Protein AF-A0A9R1QBM1-F1 (afdb_monomer_lite)

Organism: Triticum turgidum subsp. durum (NCBI:txid4567)

Structure (mmCIF, N/CA/C/O backbone):
data_AF-A0A9R1QBM1-F1
#
_entry.id   AF-A0A9R1QBM1-F1
#
loop_
_atom_site.group_PDB
_atom_site.id
_atom_site.type_symbol
_atom_site.label_atom_id
_atom_site.label_alt_id
_atom_site.label_comp_id
_atom_site.label_asym_id
_atom_site.label_entity_id
_atom_site.label_seq_id
_atom_site.pdbx_PDB_ins_code
_atom_site.Cartn_x
_atom_site.Cartn_y
_atom_site.Cartn_z
_atom_site.occupancy
_atom_site.B_iso_or_equiv
_atom_site.auth_seq_id
_atom_site.auth_comp_id
_atom_site.auth_asym_id
_atom_site.auth_atom_id
_atom_site.pdbx_PDB_model_num
ATOM 1 N N . MET A 1 1 ? 32.484 -53.467 -13.480 1.00 30.83 1 MET A N 1
ATOM 2 C CA . MET A 1 1 ? 31.302 -53.147 -12.655 1.00 30.83 1 MET A CA 1
ATOM 3 C C . MET A 1 1 ? 31.208 -51.636 -12.546 1.00 30.83 1 MET A C 1
ATOM 5 O O . MET A 1 1 ? 31.828 -51.039 -11.679 1.00 30.83 1 MET A O 1
ATOM 9 N N . SER A 1 2 ? 30.523 -51.030 -13.514 1.00 20.58 2 SER A N 1
ATOM 10 C CA . SER A 1 2 ? 30.188 -49.605 -13.524 1.00 20.58 2 SER A CA 1
ATOM 11 C C . SER A 1 2 ? 28.868 -49.407 -12.797 1.00 20.58 2 SER A C 1
ATOM 13 O O . SER A 1 2 ? 27.920 -50.136 -13.074 1.00 20.58 2 SER A O 1
ATOM 15 N N . CYS A 1 3 ? 28.789 -48.400 -11.933 1.00 22.61 3 CYS A N 1
ATOM 16 C CA . CYS A 1 3 ? 27.515 -47.846 -11.493 1.00 22.61 3 CYS A CA 1
ATOM 17 C C . CYS A 1 3 ? 27.586 -46.322 -11.591 1.00 22.61 3 CYS A C 1
ATOM 19 O O . CYS A 1 3 ? 28.220 -45.637 -10.792 1.00 22.61 3 CYS A O 1
ATOM 21 N N . THR A 1 4 ? 26.954 -45.825 -12.643 1.00 24.47 4 THR A N 1
ATOM 22 C CA . THR A 1 4 ? 26.627 -44.435 -12.940 1.00 24.47 4 THR A CA 1
ATOM 23 C C . THR A 1 4 ? 25.432 -44.021 -12.074 1.00 24.47 4 THR A C 1
ATOM 25 O O . THR A 1 4 ? 24.411 -44.702 -12.100 1.00 24.47 4 THR A O 1
ATOM 28 N N . TYR A 1 5 ? 25.488 -42.888 -11.364 1.00 25.09 5 TYR A N 1
ATOM 29 C CA . TYR A 1 5 ? 24.269 -42.232 -10.871 1.00 25.09 5 TYR A CA 1
ATOM 30 C C . TYR A 1 5 ? 24.347 -40.716 -11.061 1.00 25.09 5 TYR A C 1
ATOM 32 O O . TYR A 1 5 ? 24.979 -39.977 -10.310 1.00 25.09 5 TYR A O 1
ATOM 40 N N . SER A 1 6 ? 23.682 -40.280 -12.128 1.00 24.81 6 SER A N 1
ATOM 41 C CA . SER A 1 6 ? 23.359 -38.898 -12.457 1.00 24.81 6 SER A CA 1
ATOM 42 C C . SER A 1 6 ? 22.351 -38.343 -11.442 1.00 24.81 6 SER A C 1
ATOM 44 O O . SER A 1 6 ? 21.251 -38.873 -11.306 1.00 24.81 6 SER A O 1
ATOM 46 N N . ARG A 1 7 ? 22.696 -37.250 -10.752 1.00 26.62 7 ARG A N 1
ATOM 47 C CA . ARG A 1 7 ? 21.730 -36.381 -10.061 1.00 26.62 7 ARG A CA 1
ATOM 48 C C . ARG A 1 7 ? 21.712 -35.021 -10.752 1.00 26.62 7 ARG A C 1
ATOM 50 O O . ARG A 1 7 ? 22.511 -34.147 -10.437 1.00 26.62 7 ARG A O 1
ATOM 57 N N . ARG A 1 8 ? 20.769 -34.817 -11.677 1.00 25.70 8 ARG A N 1
ATOM 58 C CA . ARG A 1 8 ? 20.295 -33.469 -12.027 1.00 25.70 8 ARG A CA 1
ATOM 59 C C . ARG A 1 8 ? 19.260 -33.052 -10.987 1.00 25.70 8 ARG A C 1
ATOM 61 O O . ARG A 1 8 ? 18.088 -33.394 -11.106 1.00 25.70 8 ARG A O 1
ATOM 68 N N . CYS A 1 9 ? 19.691 -32.305 -9.975 1.00 23.55 9 CYS A N 1
ATOM 69 C CA . CYS A 1 9 ? 18.777 -31.529 -9.145 1.00 23.55 9 CYS A CA 1
ATOM 70 C C . CYS A 1 9 ? 18.285 -30.327 -9.961 1.00 23.55 9 CYS A C 1
ATOM 72 O O . CYS A 1 9 ? 19.053 -29.431 -10.306 1.00 23.55 9 CYS A O 1
ATOM 74 N N . ARG A 1 10 ? 16.994 -30.331 -10.295 1.00 23.27 10 ARG A N 1
ATOM 75 C CA . ARG A 1 10 ? 16.267 -29.189 -10.847 1.00 23.27 10 ARG A CA 1
ATOM 76 C C . ARG A 1 10 ? 16.023 -28.211 -9.689 1.00 23.27 10 ARG A C 1
ATOM 78 O O . ARG A 1 10 ? 15.218 -28.500 -8.812 1.00 23.27 10 ARG A O 1
ATOM 85 N N . ALA A 1 11 ? 16.742 -27.092 -9.656 1.00 23.69 11 ALA A N 1
ATOM 86 C CA . ALA A 1 11 ? 16.509 -26.029 -8.682 1.00 23.69 11 ALA A CA 1
ATOM 87 C C . ALA A 1 11 ? 15.286 -25.203 -9.112 1.00 23.69 11 ALA A C 1
ATOM 89 O O . ALA A 1 11 ? 15.389 -24.271 -9.903 1.00 23.69 11 ALA A O 1
ATOM 90 N N . THR A 1 12 ? 14.106 -25.567 -8.618 1.00 23.30 12 THR A N 1
ATOM 91 C CA . THR A 1 12 ? 12.958 -24.659 -8.545 1.00 23.30 12 THR A CA 1
ATOM 92 C C . THR A 1 12 ? 13.189 -23.708 -7.376 1.00 23.30 12 THR A C 1
ATOM 94 O O . THR A 1 12 ? 13.095 -24.115 -6.221 1.00 23.30 12 THR A O 1
ATOM 97 N N . SER A 1 13 ? 13.522 -22.449 -7.662 1.00 25.16 13 SER A N 1
ATOM 98 C CA . SER A 1 13 ? 13.584 -21.387 -6.659 1.00 25.16 13 SER A CA 1
ATOM 99 C C . SER A 1 13 ? 12.162 -21.004 -6.243 1.00 25.16 13 SER A C 1
ATOM 101 O O . SER A 1 13 ? 11.536 -20.127 -6.835 1.00 25.16 13 SER A O 1
ATOM 103 N N . THR A 1 14 ? 11.624 -21.693 -5.244 1.00 24.64 14 THR A N 1
ATOM 104 C CA . THR A 1 14 ? 10.456 -21.227 -4.498 1.00 24.64 14 THR A CA 1
ATOM 105 C C . THR A 1 14 ? 10.867 -20.007 -3.681 1.00 24.64 14 THR A C 1
ATOM 107 O O . THR A 1 14 ? 11.728 -20.109 -2.809 1.00 24.64 14 THR A O 1
ATOM 110 N N . SER A 1 15 ? 10.263 -18.855 -3.976 1.00 26.06 15 SER A N 1
ATOM 111 C CA . SER A 1 15 ? 10.322 -17.653 -3.145 1.00 26.06 15 SER A CA 1
ATOM 112 C C . SER A 1 15 ? 9.863 -18.008 -1.731 1.00 26.06 15 SER A C 1
ATOM 114 O O . SER A 1 15 ? 8.692 -18.324 -1.510 1.00 26.06 15 SER A O 1
ATOM 116 N N . SER A 1 16 ? 10.797 -18.007 -0.786 1.00 26.98 16 SER A N 1
ATOM 117 C CA . SER A 1 16 ? 10.532 -18.248 0.625 1.00 26.98 16 SER A CA 1
ATOM 118 C C . SER A 1 16 ? 9.687 -17.104 1.180 1.00 26.98 16 SER A C 1
ATOM 120 O O . SER A 1 16 ? 10.201 -16.031 1.489 1.00 26.98 16 SER A O 1
ATOM 122 N N . SER A 1 17 ? 8.383 -17.337 1.308 1.00 31.05 17 SER A N 1
ATOM 123 C CA . SER A 1 17 ? 7.542 -16.582 2.228 1.00 31.05 17 SER A CA 1
ATOM 124 C C . SER A 1 17 ? 8.068 -16.821 3.640 1.00 31.05 17 SER A C 1
ATOM 126 O O . SER A 1 17 ? 8.063 -17.961 4.112 1.00 31.05 17 SER A O 1
ATOM 128 N N . THR A 1 18 ? 8.543 -15.768 4.296 1.00 28.33 18 THR A N 1
ATOM 129 C CA . THR A 1 18 ? 8.914 -15.793 5.711 1.00 28.33 18 THR A CA 1
ATOM 130 C C . THR A 1 18 ? 7.735 -16.346 6.523 1.00 28.33 18 THR A C 1
ATOM 132 O O . THR A 1 18 ? 6.629 -15.813 6.405 1.00 28.33 18 THR A O 1
ATOM 135 N N . PRO A 1 19 ? 7.911 -17.417 7.316 1.00 24.73 19 PRO A N 1
ATOM 136 C CA . PRO A 1 19 ? 6.848 -17.910 8.177 1.00 24.73 19 PRO A CA 1
ATOM 137 C C . PRO A 1 19 ? 6.576 -16.881 9.279 1.00 24.73 19 PRO A C 1
ATOM 139 O O . PRO A 1 19 ? 7.504 -16.337 9.878 1.00 24.73 19 PRO A O 1
ATOM 142 N N . ALA A 1 20 ? 5.293 -16.609 9.522 1.00 36.00 20 ALA A N 1
ATOM 143 C CA . ALA A 1 20 ? 4.814 -15.714 10.565 1.00 36.00 20 ALA A CA 1
ATOM 144 C C . ALA A 1 20 ? 5.312 -16.177 11.946 1.00 36.00 20 ALA A C 1
ATOM 146 O O . ALA A 1 20 ? 4.774 -17.105 12.549 1.00 36.00 20 ALA A O 1
ATOM 147 N N . ALA A 1 21 ? 6.361 -15.529 12.448 1.00 24.64 21 ALA A N 1
ATOM 148 C CA . ALA A 1 21 ? 6.846 -15.713 13.805 1.00 24.64 21 ALA A CA 1
ATOM 149 C C . ALA A 1 21 ? 6.013 -14.839 14.765 1.00 24.64 21 ALA A C 1
ATOM 151 O O . ALA A 1 21 ? 6.058 -13.614 14.700 1.00 24.64 21 ALA A O 1
ATOM 152 N N . SER A 1 22 ? 5.232 -15.502 15.625 1.00 30.75 22 SER A N 1
ATOM 153 C CA . SER A 1 22 ? 4.639 -14.995 16.879 1.00 30.75 22 SER A CA 1
ATOM 154 C C . SER A 1 22 ? 3.920 -13.631 16.841 1.00 30.75 22 SER A C 1
ATOM 156 O O . SER A 1 22 ? 4.308 -12.684 17.526 1.00 30.75 22 SER A O 1
ATOM 158 N N . ALA A 1 23 ? 2.778 -13.567 16.147 1.00 38.22 23 ALA A N 1
ATOM 159 C CA . ALA A 1 23 ? 1.898 -12.389 16.129 1.00 38.22 23 ALA A CA 1
ATOM 160 C C . ALA A 1 23 ? 1.507 -11.875 17.539 1.00 38.22 23 ALA A C 1
ATOM 162 O O . ALA A 1 23 ? 1.488 -10.675 17.768 1.00 38.22 23 ALA A O 1
ATOM 163 N N . GLY A 1 24 ? 1.314 -12.752 18.534 1.00 34.94 24 GLY A N 1
ATOM 164 C CA . GLY A 1 24 ? 0.813 -12.332 19.855 1.00 34.94 24 GLY A CA 1
ATOM 165 C C . GLY A 1 24 ? 1.777 -11.513 20.734 1.00 34.94 24 GLY A C 1
ATOM 166 O O . GLY A 1 24 ? 1.323 -10.742 21.575 1.00 34.94 24 GLY A O 1
ATOM 167 N N . ARG A 1 25 ? 3.106 -11.645 20.575 1.00 27.56 25 ARG A N 1
ATOM 168 C CA . ARG A 1 25 ? 4.088 -10.902 21.404 1.00 27.56 25 ARG A CA 1
ATOM 169 C C . ARG A 1 25 ? 4.501 -9.572 20.759 1.00 27.56 25 ARG A C 1
ATOM 171 O O . ARG A 1 25 ? 4.766 -8.606 21.472 1.00 27.56 25 ARG A O 1
ATOM 178 N N . SER A 1 26 ? 4.533 -9.523 19.427 1.00 52.84 26 SER A N 1
ATOM 179 C CA . SER A 1 26 ? 4.866 -8.331 18.638 1.00 52.84 26 SER A CA 1
ATOM 180 C C . SER A 1 26 ? 3.694 -7.344 18.538 1.00 52.84 26 SER A C 1
ATOM 182 O O . SER A 1 26 ? 3.914 -6.133 18.574 1.00 52.84 26 SER A O 1
ATOM 184 N N . GLU A 1 27 ? 2.455 -7.844 18.503 1.00 61.16 27 GLU A N 1
ATOM 185 C CA . GLU A 1 27 ? 1.233 -7.032 18.457 1.00 61.16 27 GLU A CA 1
ATOM 186 C C . GLU A 1 27 ? 1.054 -6.214 19.744 1.00 61.16 27 GLU A C 1
ATOM 188 O O . GLU A 1 27 ? 0.922 -4.994 19.679 1.00 61.16 27 GLU A O 1
ATOM 193 N N . GLY A 1 28 ? 1.198 -6.832 20.924 1.00 63.59 28 GLY A N 1
ATOM 194 C CA . GLY A 1 28 ? 1.148 -6.121 22.210 1.00 63.59 28 GLY A CA 1
ATOM 195 C C . GLY A 1 28 ? 2.247 -5.062 22.378 1.00 63.59 28 GLY A C 1
ATOM 196 O O . GLY A 1 28 ? 1.992 -3.972 22.890 1.00 63.59 28 GLY A O 1
ATOM 197 N N . GLN A 1 29 ? 3.464 -5.333 21.894 1.00 69.56 29 GLN A N 1
ATOM 198 C CA . GLN A 1 29 ? 4.577 -4.379 21.981 1.00 69.56 29 GLN A CA 1
ATOM 199 C C . GLN A 1 29 ? 4.354 -3.110 21.156 1.00 69.56 29 GLN A C 1
ATOM 201 O O . GLN A 1 29 ? 4.774 -2.046 21.600 1.00 69.56 29 GLN A O 1
ATOM 206 N N . ARG A 1 30 ? 3.696 -3.202 19.993 1.00 76.19 30 ARG A N 1
ATOM 207 C CA . ARG A 1 30 ? 3.398 -2.034 19.146 1.00 76.19 30 ARG A CA 1
ATOM 208 C C . ARG A 1 30 ? 2.064 -1.368 19.481 1.00 76.19 30 ARG A C 1
ATOM 210 O O . ARG A 1 30 ? 1.961 -0.152 19.379 1.00 76.19 30 ARG A O 1
ATOM 217 N N . ALA A 1 31 ? 1.060 -2.144 19.883 1.00 84.94 31 ALA A N 1
ATOM 218 C CA . ALA A 1 31 ? -0.308 -1.656 20.024 1.00 84.94 31 ALA A CA 1
ATOM 219 C C . ALA A 1 31 ? -0.642 -1.069 21.398 1.00 84.94 31 ALA A C 1
ATOM 221 O O . ALA A 1 31 ? -1.496 -0.186 21.481 1.00 84.94 31 ALA A O 1
ATOM 222 N N . GLN A 1 32 ? 0.001 -1.545 22.468 1.00 89.38 32 GLN A N 1
ATOM 223 C CA . GLN A 1 32 ? -0.267 -1.071 23.831 1.00 89.38 32 GLN A CA 1
ATOM 224 C C . GLN A 1 32 ? 0.361 0.293 24.161 1.00 89.38 32 GLN A C 1
ATOM 226 O O . GLN A 1 32 ? -0.273 1.057 24.890 1.00 89.38 32 GLN A O 1
ATOM 231 N N . PRO A 1 33 ? 1.587 0.628 23.705 1.00 91.12 33 PRO A N 1
ATOM 232 C CA . PRO A 1 33 ? 2.129 1.968 23.905 1.00 91.12 33 PRO A CA 1
ATOM 233 C C . PRO A 1 33 ? 1.289 3.022 23.183 1.00 91.12 33 PRO A C 1
ATOM 235 O O . PRO A 1 33 ? 0.765 2.775 22.098 1.00 91.12 33 PRO A O 1
ATOM 238 N N . LEU A 1 34 ? 1.202 4.205 23.784 1.00 91.81 34 LEU A N 1
ATOM 239 C CA . LEU A 1 34 ? 0.574 5.374 23.184 1.00 91.81 34 LEU A CA 1
ATOM 240 C C . LEU A 1 34 ? 1.657 6.386 22.832 1.00 91.81 34 LEU A C 1
ATOM 242 O O . LEU A 1 34 ? 2.514 6.695 23.665 1.00 91.81 34 LEU A O 1
ATOM 246 N N . ILE A 1 35 ? 1.605 6.902 21.608 1.00 91.75 35 ILE A N 1
ATOM 247 C CA . ILE A 1 35 ? 2.518 7.949 21.152 1.00 91.75 35 ILE A CA 1
ATOM 248 C C . ILE A 1 35 ? 1.781 9.229 20.781 1.00 91.75 35 ILE A C 1
ATOM 250 O O . ILE A 1 35 ? 0.627 9.199 20.359 1.00 91.75 35 ILE A O 1
ATOM 254 N N . VAL A 1 36 ? 2.476 10.351 20.894 1.00 90.12 36 VAL A N 1
ATOM 255 C CA . VAL A 1 36 ? 2.112 11.609 20.246 1.00 90.12 36 VAL A CA 1
ATOM 256 C C . VAL A 1 36 ? 3.175 11.875 19.193 1.00 90.12 36 VAL A C 1
ATOM 258 O O . VAL A 1 36 ? 4.354 11.982 19.526 1.00 90.12 36 VAL A O 1
ATOM 261 N N . ASP A 1 37 ? 2.760 11.938 17.931 1.00 88.94 37 ASP A N 1
ATOM 262 C CA . ASP A 1 37 ? 3.644 12.229 16.804 1.00 88.94 37 ASP A CA 1
ATOM 263 C C . ASP A 1 37 ? 3.445 13.684 16.348 1.00 88.94 37 ASP A C 1
ATOM 265 O O . ASP A 1 37 ? 2.429 13.993 15.714 1.00 88.94 37 ASP A O 1
ATOM 269 N N . PRO A 1 38 ? 4.395 14.593 16.643 1.00 88.50 38 PRO A N 1
ATOM 270 C CA . PRO A 1 38 ? 4.343 15.966 16.155 1.00 88.50 38 PRO A CA 1
ATOM 271 C C . PRO A 1 38 ? 4.313 16.062 14.633 1.00 88.50 38 PRO A C 1
ATOM 273 O O . PRO A 1 38 ? 3.782 17.032 14.104 1.00 88.50 38 PRO A O 1
ATOM 276 N N . GLY A 1 39 ? 4.830 15.063 13.913 1.00 84.62 39 GLY A N 1
ATOM 277 C CA . GLY A 1 39 ? 4.797 15.009 12.454 1.00 84.62 39 GLY A CA 1
ATOM 278 C C . GLY A 1 39 ? 3.386 14.968 11.861 1.00 84.62 39 GLY A C 1
ATOM 279 O O . GLY A 1 39 ? 3.235 15.237 10.672 1.00 84.62 39 GLY A O 1
ATOM 280 N N . LEU A 1 40 ? 2.355 14.683 12.666 1.00 82.00 40 LEU A N 1
ATOM 281 C CA . LEU A 1 40 ? 0.957 14.715 12.228 1.00 82.00 40 LEU A CA 1
ATOM 282 C C . LEU A 1 40 ? 0.338 16.121 12.228 1.00 82.00 40 LEU A C 1
ATOM 284 O O . LEU A 1 40 ? -0.653 16.335 11.536 1.00 82.00 40 LEU A O 1
ATOM 288 N N . TYR A 1 41 ? 0.877 17.073 12.999 1.00 84.50 41 TYR A N 1
ATOM 289 C CA . TYR A 1 41 ? 0.260 18.399 13.178 1.00 84.50 41 TYR A CA 1
ATOM 290 C C . TYR A 1 41 ? 1.240 19.581 13.137 1.00 84.50 41 TYR A C 1
ATOM 292 O O . TYR A 1 41 ? 0.808 20.730 13.046 1.00 84.50 41 TYR A O 1
ATOM 300 N N . ALA A 1 42 ? 2.548 19.340 13.199 1.00 85.88 42 ALA A N 1
ATOM 301 C CA . ALA A 1 42 ? 3.583 20.361 13.129 1.00 85.88 42 ALA A CA 1
ATOM 302 C C . ALA A 1 42 ? 4.292 20.336 11.769 1.00 85.88 42 ALA A C 1
ATOM 304 O O . ALA A 1 42 ? 4.540 19.287 11.183 1.00 85.88 42 ALA A O 1
ATOM 305 N N . SER A 1 43 ? 4.691 21.511 11.282 1.00 85.75 43 SER A N 1
ATOM 306 C CA . SER A 1 43 ? 5.411 21.655 10.008 1.00 85.75 43 SER A CA 1
ATOM 307 C C . SER A 1 43 ? 6.875 21.204 10.068 1.00 85.75 43 SER A C 1
ATOM 309 O O . SER A 1 43 ? 7.495 20.970 9.031 1.00 85.75 43 SER A O 1
ATOM 311 N N . LYS A 1 44 ? 7.449 21.091 11.271 1.00 87.12 44 LYS A N 1
ATOM 312 C CA . LYS A 1 44 ? 8.825 20.633 11.492 1.00 87.12 44 LYS A CA 1
ATOM 313 C C . LYS A 1 44 ? 8.809 19.224 12.061 1.00 87.12 44 LYS A C 1
ATOM 315 O O . LYS A 1 44 ? 8.160 18.973 13.072 1.00 87.12 44 LYS A O 1
ATOM 320 N N . LYS A 1 45 ? 9.585 18.334 11.444 1.00 82.19 45 LYS A N 1
ATOM 321 C CA . LYS A 1 45 ? 9.781 16.971 11.938 1.00 82.19 45 LYS A CA 1
ATOM 322 C C . LYS A 1 45 ? 10.467 17.001 13.307 1.00 82.19 45 LYS A C 1
ATOM 324 O O . LYS A 1 45 ? 11.505 17.644 13.459 1.00 82.19 45 LYS A O 1
ATOM 329 N N . GLN A 1 46 ? 9.890 16.295 14.270 1.00 86.25 46 GLN A N 1
ATOM 330 C CA . GLN A 1 46 ? 10.424 16.096 15.617 1.00 86.25 46 GLN A CA 1
ATOM 331 C C . GLN A 1 46 ? 10.283 14.623 16.007 1.00 86.25 46 GLN A C 1
ATOM 333 O O . GLN A 1 46 ? 9.596 13.864 15.320 1.00 86.25 46 GLN A O 1
ATOM 338 N N . ASP A 1 47 ? 10.954 14.226 17.085 1.00 86.81 47 ASP A N 1
ATOM 339 C CA . ASP A 1 47 ? 10.834 12.876 17.622 1.00 86.81 47 ASP A CA 1
ATOM 340 C C . ASP A 1 47 ? 9.445 12.638 18.222 1.00 86.81 47 ASP A C 1
ATOM 342 O O . ASP A 1 47 ? 8.777 13.555 18.705 1.00 86.81 47 ASP A O 1
ATOM 346 N N . ILE A 1 48 ? 9.016 11.378 18.188 1.00 90.44 48 ILE A N 1
ATOM 347 C CA . ILE A 1 48 ? 7.754 10.955 18.790 1.00 90.44 48 ILE A CA 1
ATOM 348 C C . ILE A 1 48 ? 7.867 10.935 20.314 1.00 90.44 48 ILE A C 1
ATOM 350 O O . ILE A 1 48 ? 8.872 10.502 20.883 1.00 90.44 48 ILE A O 1
ATOM 354 N N . PHE A 1 49 ? 6.797 11.348 20.983 1.00 91.00 49 PHE A N 1
ATOM 355 C CA . PHE A 1 49 ? 6.698 11.313 22.435 1.00 91.00 49 PHE A CA 1
ATOM 356 C C . PHE A 1 49 ? 5.929 10.073 22.871 1.00 91.00 49 PHE A C 1
ATOM 358 O O . PHE A 1 49 ? 4.821 9.830 22.398 1.00 91.00 49 PHE A O 1
ATOM 365 N N . TYR A 1 50 ? 6.491 9.304 23.799 1.00 90.88 50 TYR A N 1
ATOM 366 C CA . TYR A 1 50 ? 5.805 8.164 24.401 1.00 90.88 50 TYR A CA 1
ATOM 367 C C . TYR A 1 50 ? 5.052 8.617 25.648 1.00 90.88 50 TYR A C 1
ATOM 369 O O . TYR A 1 50 ? 5.645 9.181 26.569 1.00 90.88 50 TYR A O 1
ATOM 377 N N . ALA A 1 51 ? 3.748 8.356 25.691 1.00 89.25 51 ALA A N 1
ATOM 378 C CA . ALA A 1 51 ? 2.970 8.561 26.902 1.00 89.25 51 ALA A CA 1
ATOM 379 C C . ALA A 1 51 ? 3.335 7.498 27.952 1.00 89.25 51 ALA A C 1
ATOM 381 O O . ALA A 1 51 ? 3.674 6.361 27.623 1.00 89.25 51 ALA A O 1
ATOM 382 N N . SER A 1 52 ? 3.241 7.861 29.232 1.00 86.06 52 SER A N 1
ATOM 383 C CA . SER A 1 52 ? 3.513 6.945 30.348 1.00 86.06 52 SER A CA 1
ATOM 384 C C . SER A 1 52 ? 2.458 5.838 30.481 1.00 86.06 52 SER A C 1
ATOM 386 O O . SER A 1 52 ? 2.769 4.738 30.936 1.00 86.06 52 SER A O 1
ATOM 388 N N . GLY A 1 53 ? 1.215 6.116 30.077 1.00 84.44 53 GLY A N 1
ATOM 389 C CA . GLY A 1 53 ? 0.113 5.156 30.082 1.00 84.44 53 GLY A CA 1
ATOM 390 C C . GLY A 1 53 ? 0.162 4.185 28.899 1.00 84.44 53 GLY A C 1
ATOM 391 O O . GLY A 1 53 ? 0.531 4.552 27.784 1.00 84.44 53 GLY A O 1
ATOM 392 N N . ARG A 1 54 ? -0.265 2.941 29.135 1.00 89.12 54 ARG A N 1
ATOM 393 C CA . ARG A 1 54 ? -0.469 1.922 28.093 1.00 89.12 54 ARG A CA 1
ATOM 394 C C . ARG A 1 54 ? -1.959 1.616 27.980 1.00 89.12 54 ARG A C 1
ATOM 396 O O . ARG A 1 54 ? -2.656 1.619 28.992 1.00 89.12 54 ARG A O 1
ATOM 403 N N . ARG A 1 55 ? -2.437 1.340 26.768 1.00 89.75 55 ARG A N 1
ATOM 404 C CA . ARG A 1 55 ? -3.807 0.865 26.527 1.00 89.75 55 ARG A CA 1
ATOM 405 C C . ARG A 1 55 ? -3.862 -0.655 26.442 1.00 89.75 55 ARG A C 1
ATOM 407 O O . ARG A 1 55 ? -2.868 -1.310 26.123 1.00 89.75 55 ARG A O 1
ATOM 414 N N . GLU A 1 56 ? -5.046 -1.202 26.674 1.00 91.12 56 GLU A N 1
ATOM 415 C CA . GLU A 1 56 ? -5.339 -2.598 26.366 1.00 91.12 56 GLU A CA 1
ATOM 416 C C . GLU A 1 56 ? -5.500 -2.810 24.855 1.00 91.12 56 GLU A C 1
ATOM 418 O O . GLU A 1 56 ? -5.684 -1.864 24.078 1.00 91.12 56 GLU A O 1
ATOM 423 N N . LEU A 1 57 ? -5.393 -4.069 24.429 1.00 90.12 57 LEU A N 1
ATOM 424 C CA . LEU A 1 57 ? -5.673 -4.432 23.046 1.00 90.12 57 LEU A CA 1
ATOM 425 C C . LEU A 1 57 ? -7.179 -4.308 22.772 1.00 90.12 57 LEU A C 1
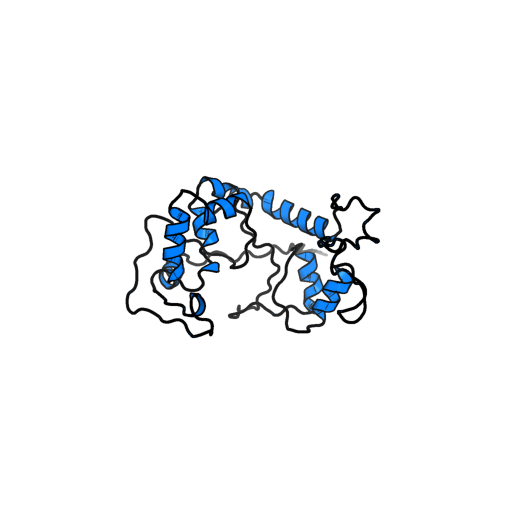ATOM 427 O O . LEU A 1 57 ? -7.986 -4.634 23.645 1.00 90.12 57 LEU A O 1
ATOM 431 N N . PRO A 1 58 ? -7.573 -3.842 21.576 1.00 90.50 58 PRO A N 1
ATOM 432 C CA . PRO A 1 58 ? -8.978 -3.720 21.224 1.00 90.50 58 PRO A CA 1
ATOM 433 C C . PRO A 1 58 ? -9.640 -5.101 21.186 1.00 90.50 58 PRO A C 1
ATOM 435 O O . PRO A 1 58 ? -9.081 -6.057 20.656 1.00 90.50 58 PRO A O 1
ATOM 438 N N . THR A 1 59 ? -10.852 -5.194 21.728 1.00 92.38 59 THR A N 1
ATOM 439 C CA . THR A 1 59 ? -11.684 -6.409 21.672 1.00 92.38 59 THR A CA 1
ATOM 440 C C . THR A 1 59 ? -12.730 -6.351 20.560 1.00 92.38 59 THR A C 1
ATOM 442 O O . THR A 1 59 ? -13.231 -7.384 20.129 1.00 92.38 59 THR A O 1
ATOM 445 N N . ALA A 1 60 ? -13.051 -5.146 20.078 1.00 92.12 60 ALA A N 1
ATOM 446 C CA . ALA A 1 60 ? -14.072 -4.913 19.059 1.00 92.12 60 ALA A CA 1
ATOM 447 C C . ALA A 1 60 ? -13.596 -5.195 17.621 1.00 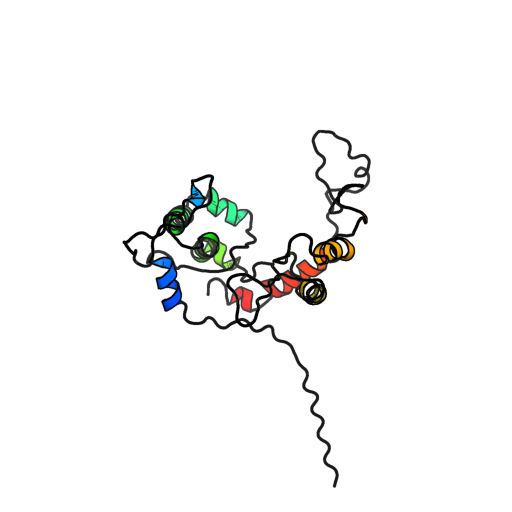92.12 60 ALA A C 1
ATOM 449 O O . ALA A 1 60 ? -14.419 -5.349 16.725 1.00 92.12 60 ALA A O 1
ATOM 450 N N . PHE A 1 61 ? -12.284 -5.234 17.389 1.00 93.19 61 PHE A N 1
ATOM 451 C CA . PHE A 1 61 ? -11.676 -5.484 16.083 1.00 93.19 61 PHE A CA 1
ATOM 452 C C . PHE A 1 61 ? -10.302 -6.127 16.261 1.00 93.19 61 PHE A C 1
ATOM 454 O O . PHE A 1 61 ? -9.660 -5.969 17.299 1.00 93.19 61 PHE A O 1
ATOM 461 N N . ARG A 1 62 ? -9.833 -6.832 15.231 1.00 93.56 62 ARG A N 1
ATOM 462 C CA . ARG A 1 62 ? -8.506 -7.460 15.207 1.00 93.56 62 ARG A CA 1
ATOM 463 C C . ARG A 1 62 ? -7.504 -6.568 14.487 1.00 93.56 62 ARG A C 1
ATOM 465 O O . ARG A 1 62 ? -7.835 -6.044 13.429 1.00 93.56 62 ARG A O 1
ATOM 472 N N . LEU A 1 63 ? -6.289 -6.418 15.011 1.00 93.38 63 LEU A N 1
ATOM 473 C CA . LEU A 1 63 ? -5.252 -5.642 14.332 1.00 93.38 63 LEU A CA 1
ATOM 474 C C . LEU A 1 63 ? -4.581 -6.475 13.241 1.00 93.38 63 LEU A C 1
ATOM 476 O O . LEU A 1 63 ? -4.368 -7.681 13.373 1.00 93.38 63 LEU A O 1
ATOM 480 N N . TYR A 1 64 ? -4.223 -5.792 12.164 1.00 93.69 64 TYR A N 1
ATOM 481 C CA . TYR A 1 64 ? -3.476 -6.347 11.050 1.00 93.69 64 TYR A CA 1
ATOM 482 C C . TYR A 1 64 ? -2.287 -5.447 10.730 1.00 93.69 64 TYR A C 1
ATOM 484 O O . TYR A 1 64 ? -2.316 -4.238 10.972 1.00 93.69 64 TYR A O 1
ATOM 492 N N . THR A 1 65 ? -1.225 -6.045 10.194 1.00 91.56 65 THR A N 1
ATOM 493 C CA . THR A 1 65 ? -0.012 -5.332 9.785 1.00 91.56 65 THR A CA 1
ATOM 494 C C . THR A 1 65 ? 0.374 -5.728 8.366 1.00 91.56 65 THR A C 1
ATOM 496 O O . THR A 1 65 ? 0.018 -6.805 7.883 1.00 91.56 65 THR A O 1
ATOM 499 N N . GLY A 1 66 ? 1.088 -4.848 7.678 1.00 91.12 66 GLY A N 1
ATOM 500 C CA . GLY A 1 66 ? 1.564 -5.077 6.326 1.00 91.12 66 GLY A CA 1
ATOM 501 C C . GLY A 1 66 ? 2.488 -3.964 5.849 1.00 91.12 66 GLY A C 1
ATOM 502 O O . GLY A 1 66 ? 3.094 -3.239 6.636 1.00 91.12 66 GLY A O 1
ATOM 503 N N . SER A 1 67 ? 2.610 -3.845 4.530 1.00 89.88 67 SER A N 1
ATOM 504 C CA . SER A 1 67 ? 3.378 -2.772 3.899 1.00 89.88 67 SER A CA 1
ATOM 505 C C . SER A 1 67 ? 2.673 -1.426 4.080 1.00 89.88 67 SER A C 1
ATOM 507 O O . SER A 1 67 ? 1.453 -1.340 3.953 1.00 89.88 67 SER A O 1
ATOM 509 N N . ALA A 1 68 ? 3.440 -0.361 4.317 1.00 91.44 68 ALA A N 1
ATOM 510 C CA . ALA A 1 68 ? 2.921 1.009 4.256 1.00 91.44 68 ALA A CA 1
ATOM 511 C C . ALA A 1 68 ? 2.550 1.440 2.822 1.00 91.44 68 ALA A C 1
ATOM 513 O O . ALA A 1 68 ? 1.881 2.453 2.635 1.00 91.44 68 ALA A O 1
ATOM 514 N N . TRP A 1 69 ? 2.997 0.689 1.810 1.00 91.88 69 TRP A N 1
ATOM 515 C CA . TRP A 1 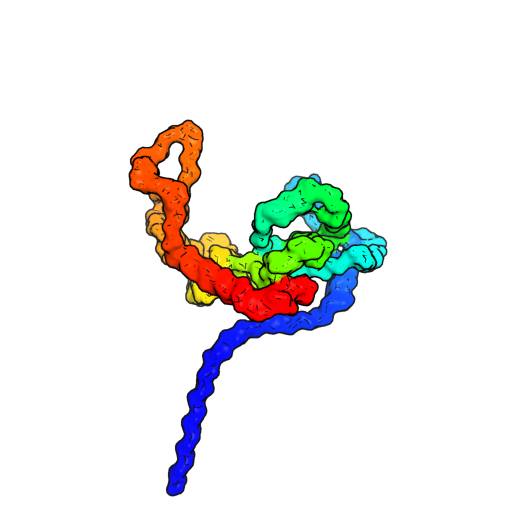69 ? 2.676 0.924 0.407 1.00 91.88 69 TRP A CA 1
ATOM 516 C C . TRP A 1 69 ? 1.514 0.022 0.026 1.00 91.88 69 TRP A C 1
ATOM 518 O O . TRP A 1 69 ? 1.597 -1.196 0.163 1.00 91.88 69 TRP A O 1
ATOM 528 N N . VAL A 1 70 ? 0.414 0.622 -0.414 1.00 93.50 70 VAL A N 1
ATOM 529 C CA . VAL A 1 70 ? -0.826 -0.094 -0.716 1.00 93.50 70 VAL A CA 1
ATOM 530 C C . VAL A 1 70 ? -1.408 0.395 -2.034 1.00 93.50 70 VAL A C 1
ATOM 532 O O . VAL A 1 70 ? -1.273 1.564 -2.389 1.00 93.50 70 VAL A O 1
ATOM 535 N N . ALA A 1 71 ? -2.088 -0.503 -2.739 1.00 94.56 71 ALA A N 1
ATOM 536 C CA . ALA A 1 71 ? -2.980 -0.159 -3.836 1.00 94.56 71 ALA A CA 1
ATOM 537 C C . ALA A 1 71 ? -4.416 -0.367 -3.351 1.00 94.56 71 ALA A C 1
ATOM 539 O O . ALA A 1 71 ? -4.776 -1.468 -2.934 1.00 94.56 71 ALA A O 1
ATOM 540 N N . LEU A 1 72 ? -5.220 0.695 -3.366 1.00 95.50 72 LEU A N 1
ATOM 541 C CA . LEU A 1 72 ? -6.592 0.679 -2.864 1.00 95.50 72 LEU A CA 1
ATOM 542 C C . LEU A 1 72 ? -7.570 0.855 -4.022 1.00 95.50 72 LEU A C 1
ATOM 544 O O . LEU A 1 72 ? -7.350 1.668 -4.919 1.00 95.50 72 LEU A O 1
ATOM 548 N N . THR A 1 73 ? -8.670 0.106 -3.996 1.00 95.69 73 THR A N 1
ATOM 549 C CA . THR A 1 73 ? -9.764 0.326 -4.942 1.00 95.69 73 THR A CA 1
ATOM 550 C C . THR A 1 73 ? -10.512 1.606 -4.583 1.00 95.69 73 THR A C 1
ATOM 552 O O . THR A 1 73 ? -10.548 2.034 -3.424 1.00 95.69 73 THR A O 1
ATOM 555 N N . A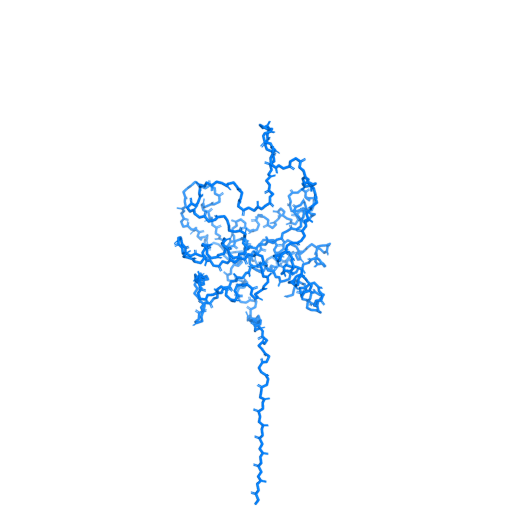RG A 1 74 ? -11.152 2.213 -5.586 1.00 96.56 74 ARG A N 1
ATOM 556 C CA . ARG A 1 74 ? -11.986 3.400 -5.381 1.00 96.56 74 ARG A CA 1
ATOM 557 C C . ARG A 1 74 ? -13.111 3.139 -4.376 1.00 96.56 74 ARG A C 1
ATOM 559 O O . ARG A 1 74 ? -13.260 3.920 -3.449 1.00 96.56 74 ARG A O 1
ATOM 566 N N . ASP A 1 75 ? -13.823 2.020 -4.514 1.00 96.50 75 ASP A N 1
ATOM 567 C CA . ASP A 1 75 ? -14.925 1.627 -3.618 1.00 96.50 75 ASP A CA 1
ATOM 568 C C . ASP A 1 75 ? -14.468 1.519 -2.151 1.00 96.50 75 ASP A C 1
ATOM 570 O O . ASP A 1 75 ? -15.097 2.070 -1.249 1.00 96.50 75 ASP A O 1
ATOM 574 N N . PHE A 1 76 ? -13.311 0.892 -1.896 1.00 97.06 76 PHE A N 1
ATOM 575 C CA . PHE A 1 76 ? -12.760 0.829 -0.541 1.00 97.06 76 PHE A CA 1
ATOM 576 C C . PHE A 1 76 ? -12.325 2.208 -0.023 1.00 97.06 76 PHE A C 1
ATOM 578 O O . PHE A 1 76 ? -12.541 2.535 1.141 1.00 97.06 76 PHE A O 1
ATOM 585 N N . THR A 1 77 ? -11.745 3.041 -0.886 1.00 96.75 77 THR A N 1
ATOM 586 C CA . THR A 1 77 ? -11.320 4.399 -0.515 1.00 96.75 77 THR A CA 1
ATOM 587 C C . THR A 1 77 ? -12.522 5.274 -0.156 1.00 96.75 77 THR A C 1
ATOM 589 O O . THR A 1 77 ? -12.503 5.966 0.859 1.00 96.75 77 THR A O 1
ATOM 592 N N . GLU A 1 78 ? -13.599 5.201 -0.938 1.00 96.31 78 GLU A N 1
ATOM 593 C CA . GLU A 1 78 ? -14.859 5.890 -0.653 1.00 96.31 78 GLU A CA 1
ATOM 594 C C . GLU A 1 78 ? -15.477 5.399 0.660 1.00 96.31 78 GLU A C 1
ATOM 596 O O . GLU A 1 78 ? -15.944 6.216 1.449 1.00 96.31 78 GLU A O 1
ATOM 601 N N . TYR A 1 79 ? -15.400 4.100 0.962 1.00 96.19 79 TYR A N 1
ATOM 602 C CA . TYR A 1 79 ? -15.802 3.574 2.267 1.00 96.19 79 TYR A CA 1
ATOM 603 C C . TYR A 1 79 ? -14.974 4.152 3.426 1.00 96.19 79 TYR A C 1
ATOM 605 O O . TYR A 1 79 ? -15.536 4.518 4.455 1.00 96.19 79 TYR A O 1
ATOM 613 N N . VAL A 1 80 ? -13.654 4.283 3.269 1.00 96.19 80 VAL A N 1
ATOM 614 C CA . VAL A 1 80 ? -12.782 4.850 4.311 1.00 96.19 80 VAL A CA 1
ATOM 615 C C . VAL A 1 80 ? -13.078 6.334 4.563 1.00 96.19 80 VAL A C 1
ATOM 617 O O . VAL A 1 80 ? -13.058 6.767 5.713 1.00 96.19 80 VAL A O 1
ATOM 620 N N . VAL A 1 81 ? -13.340 7.111 3.507 1.00 95.00 81 VAL A N 1
ATOM 621 C CA . VAL A 1 81 ? -13.515 8.574 3.593 1.00 95.00 81 VAL A CA 1
ATOM 622 C C . VAL A 1 81 ? -14.962 8.966 3.910 1.00 95.00 81 VAL A C 1
ATOM 624 O O . VAL A 1 81 ? -15.211 9.769 4.808 1.00 95.00 81 VAL A O 1
ATOM 627 N N . TRP A 1 82 ? -15.918 8.400 3.174 1.00 92.75 82 TRP A N 1
ATOM 628 C CA . TRP A 1 82 ? -17.333 8.790 3.181 1.00 92.75 82 TRP A CA 1
ATOM 629 C C . TRP A 1 82 ? -18.251 7.747 3.813 1.00 92.75 82 TRP A C 1
ATOM 631 O O . TRP A 1 82 ? -19.449 7.995 3.950 1.00 92.75 82 TRP A O 1
ATOM 641 N N . GLY A 1 83 ? -17.722 6.582 4.196 1.00 86.69 83 GLY A N 1
ATOM 642 C CA . GLY A 1 83 ? -18.514 5.500 4.768 1.00 86.69 83 GLY A CA 1
ATOM 643 C C . GLY A 1 83 ? -19.336 5.959 5.969 1.00 86.69 83 GLY A C 1
ATOM 644 O O . GLY A 1 83 ? -18.884 6.737 6.813 1.00 86.69 83 GLY A O 1
ATOM 645 N N . TRP A 1 84 ? -20.570 5.473 6.051 1.00 87.62 84 TRP A N 1
ATOM 646 C CA . TRP A 1 84 ? -21.454 5.724 7.190 1.00 87.62 84 TRP A CA 1
ATOM 647 C C . TRP A 1 84 ? -21.091 4.858 8.408 1.00 87.62 84 TRP A C 1
ATOM 649 O O . TRP A 1 84 ? -21.456 5.204 9.526 1.00 87.62 84 TRP A O 1
ATOM 659 N N . ASP A 1 85 ? -20.351 3.764 8.198 1.00 89.06 85 ASP A N 1
ATOM 660 C CA . ASP A 1 85 ? -19.817 2.916 9.264 1.00 89.06 85 ASP A CA 1
ATOM 661 C C . ASP A 1 85 ? -18.846 3.714 10.154 1.00 89.06 85 ASP A C 1
ATOM 663 O O . ASP A 1 85 ? -18.078 4.564 9.690 1.00 89.06 85 ASP A O 1
ATOM 667 N N . ASN A 1 86 ? -18.871 3.439 11.454 1.00 93.38 86 ASN A N 1
ATOM 668 C CA . ASN A 1 86 ? -17.970 4.051 12.419 1.00 93.38 86 ASN A CA 1
ATOM 669 C C . ASN A 1 86 ? -16.573 3.423 12.396 1.00 93.38 86 ASN A C 1
ATOM 671 O O . ASN A 1 86 ? -15.628 4.084 12.822 1.00 93.38 86 ASN A O 1
ATOM 675 N N . LEU A 1 87 ? -16.409 2.202 11.870 1.00 95.25 87 LEU A N 1
ATOM 676 C CA . LEU A 1 87 ? -15.148 1.462 11.905 1.00 95.25 87 LEU A CA 1
ATOM 677 C C . LEU A 1 87 ? -13.946 2.267 11.364 1.00 95.25 87 LEU A C 1
ATOM 679 O O . LEU A 1 87 ? -12.967 2.383 12.106 1.00 95.25 87 LEU A O 1
ATOM 683 N N . PRO A 1 88 ? -13.971 2.881 10.157 1.00 96.06 88 PRO A N 1
ATOM 684 C CA . PRO A 1 88 ? -12.842 3.685 9.680 1.00 96.06 88 PRO A CA 1
ATOM 685 C C . PRO A 1 88 ? -12.519 4.870 10.601 1.00 96.06 88 PRO A C 1
ATOM 687 O O . PRO A 1 88 ? -11.352 5.123 10.888 1.00 96.06 88 PRO A O 1
ATOM 690 N N . ARG A 1 89 ? -13.539 5.555 11.140 1.00 94.44 89 ARG A N 1
ATOM 691 C CA . ARG A 1 89 ? -13.359 6.696 12.059 1.00 94.44 89 ARG A CA 1
ATOM 692 C C . ARG A 1 89 ? -12.771 6.259 13.400 1.00 94.44 89 ARG A C 1
ATOM 694 O O . ARG A 1 89 ? -11.842 6.887 13.903 1.00 94.44 89 ARG A O 1
ATOM 701 N N . THR A 1 90 ? -13.271 5.161 13.963 1.00 94.56 90 THR A N 1
ATOM 702 C CA . THR A 1 90 ? -12.749 4.567 15.198 1.00 94.56 90 THR A CA 1
ATOM 703 C C . THR A 1 90 ? -11.298 4.133 15.023 1.00 94.56 90 THR A C 1
ATOM 705 O O . THR A 1 90 ? -10.460 4.428 15.876 1.00 94.56 90 THR A O 1
ATOM 708 N N . LEU A 1 91 ? -10.976 3.479 13.906 1.00 95.44 91 LEU A N 1
ATOM 709 C CA . LEU A 1 91 ? -9.611 3.062 13.607 1.00 95.44 91 LEU A CA 1
ATOM 710 C C . LEU A 1 91 ? -8.692 4.254 13.354 1.00 95.44 91 LEU A C 1
ATOM 712 O O . LEU A 1 91 ? -7.551 4.219 13.801 1.00 95.44 91 LEU A O 1
ATOM 716 N N . LEU A 1 92 ? -9.172 5.328 12.723 1.00 93.06 92 LEU A N 1
ATOM 717 C CA . LEU A 1 92 ? -8.379 6.539 12.516 1.00 93.06 92 LEU A CA 1
ATOM 718 C C . LEU A 1 92 ? -7.948 7.129 13.862 1.00 93.06 92 LEU A C 1
ATOM 720 O O . LEU A 1 92 ? -6.771 7.428 14.055 1.00 93.06 92 LEU A O 1
ATOM 724 N N . MET A 1 93 ? -8.875 7.197 14.823 1.00 91.56 93 MET A N 1
ATOM 725 C CA . MET A 1 93 ? -8.551 7.630 16.181 1.00 91.56 93 MET A CA 1
ATOM 726 C C . MET A 1 93 ? -7.594 6.673 16.891 1.00 91.56 93 MET A C 1
ATOM 728 O O . MET A 1 93 ? -6.648 7.111 17.540 1.00 91.56 93 MET A O 1
ATOM 732 N N . TYR A 1 94 ? -7.800 5.363 16.749 1.00 92.62 94 TYR A N 1
ATOM 733 C CA . TYR A 1 94 ? -6.924 4.360 17.352 1.00 92.62 94 TYR A CA 1
ATOM 734 C C . TYR A 1 94 ? -5.481 4.451 16.828 1.00 92.62 94 TYR A C 1
ATOM 736 O O . TYR A 1 94 ? -4.524 4.334 17.603 1.00 92.62 94 TYR A O 1
ATOM 744 N N . TYR A 1 95 ? -5.331 4.667 15.520 1.00 92.88 95 TYR A N 1
ATOM 745 C CA . TYR A 1 95 ? -4.051 4.730 14.823 1.00 92.88 95 TYR A CA 1
ATOM 746 C C . TYR A 1 95 ? -3.372 6.106 14.895 1.00 92.88 95 TYR A C 1
ATOM 748 O O . TYR A 1 95 ? -2.182 6.185 14.606 1.00 92.88 95 TYR A O 1
ATOM 756 N N . ALA A 1 96 ? -4.052 7.163 15.350 1.00 91.44 96 ALA A N 1
ATOM 757 C CA . ALA A 1 96 ? -3.431 8.471 15.590 1.00 91.44 96 ALA A CA 1
ATOM 758 C C . ALA A 1 96 ? -2.348 8.439 16.690 1.00 91.44 96 ALA A C 1
ATOM 760 O O . ALA A 1 96 ? -1.441 9.265 16.689 1.00 91.44 96 ALA A O 1
ATOM 761 N N . ASN A 1 97 ? -2.415 7.464 17.604 1.00 90.88 97 ASN A N 1
ATOM 762 C CA . ASN A 1 97 ? -1.455 7.284 18.699 1.00 90.88 97 ASN A CA 1
ATOM 763 C C . ASN A 1 97 ? -0.703 5.942 18.624 1.00 90.88 97 ASN A C 1
ATOM 765 O O . ASN A 1 97 ? -0.320 5.386 19.654 1.00 90.88 97 ASN A O 1
ATOM 769 N N . PHE A 1 98 ? -0.522 5.397 17.418 1.00 90.62 98 PHE A N 1
ATOM 770 C CA . PHE A 1 98 ? 0.114 4.102 17.156 1.00 90.62 98 PHE A CA 1
ATOM 771 C C . PHE A 1 98 ? 1.426 4.309 16.375 1.00 90.62 98 PHE A C 1
ATOM 773 O O . PHE A 1 98 ? 1.467 5.091 15.434 1.00 90.62 98 PHE A O 1
ATOM 780 N N . VAL A 1 99 ? 2.512 3.610 16.723 1.00 87.56 99 VAL A N 1
ATOM 781 C CA . VAL A 1 99 ? 3.788 3.726 15.982 1.00 87.56 99 VAL A CA 1
ATOM 782 C C . VAL A 1 99 ? 3.679 3.060 14.609 1.00 87.56 99 VAL A C 1
ATOM 784 O O . VAL A 1 99 ? 3.311 1.891 14.519 1.00 87.56 99 VAL A O 1
ATOM 787 N N . SER A 1 100 ? 4.082 3.765 13.549 1.00 85.75 100 SER A N 1
ATOM 788 C CA . SER A 1 100 ? 3.998 3.281 12.160 1.00 85.75 100 SER A CA 1
ATOM 789 C C . SER A 1 100 ? 2.561 3.013 11.693 1.00 85.75 100 SER A C 1
ATOM 791 O O . SER A 1 100 ? 2.290 2.008 11.041 1.00 85.75 100 SER A O 1
ATOM 793 N N . SER A 1 101 ? 1.629 3.924 11.985 1.00 90.44 101 SER A N 1
ATOM 794 C CA . SER A 1 101 ? 0.208 3.812 11.617 1.00 90.44 101 SER A CA 1
ATOM 795 C C . SER A 1 101 ? -0.085 3.388 10.168 1.00 90.44 101 SER A C 1
ATOM 797 O O . SER A 1 101 ? -0.977 2.554 9.978 1.00 90.44 101 SER A O 1
ATOM 799 N N . PRO A 1 102 ? 0.650 3.872 9.141 1.00 90.31 102 PRO A N 1
ATOM 800 C CA . PRO A 1 102 ? 0.418 3.456 7.755 1.00 90.31 102 PRO A CA 1
ATOM 801 C C . PRO A 1 102 ? 0.660 1.962 7.490 1.00 90.31 102 PRO A C 1
ATOM 803 O O . PRO A 1 102 ? 0.134 1.430 6.520 1.00 90.31 102 PRO A O 1
ATOM 806 N N . GLU A 1 103 ? 1.425 1.271 8.341 1.00 92.81 103 GLU A N 1
ATOM 807 C CA . GLU A 1 103 ? 1.697 -0.170 8.217 1.00 92.81 103 GLU A CA 1
ATOM 808 C C . GLU A 1 103 ? 0.550 -1.053 8.737 1.00 92.81 103 GLU A C 1
ATOM 810 O O . GLU A 1 103 ? 0.650 -2.275 8.651 1.00 92.81 103 GLU A O 1
ATOM 815 N N . GLY A 1 104 ? -0.513 -0.485 9.317 1.00 93.62 104 GLY A N 1
ATOM 816 C CA . GLY A 1 104 ? -1.606 -1.285 9.883 1.00 93.62 104 GLY A CA 1
ATOM 817 C C . GLY A 1 104 ? -3.013 -0.730 9.699 1.00 93.62 104 GLY A C 1
ATOM 818 O O . GLY A 1 104 ? -3.967 -1.507 9.765 1.00 93.62 104 GLY A O 1
ATOM 819 N N . TYR A 1 105 ? -3.177 0.576 9.458 1.00 95.56 105 TYR A N 1
ATOM 820 C CA . TYR A 1 105 ? -4.501 1.193 9.354 1.00 95.56 105 TYR A CA 1
ATOM 821 C C . TYR A 1 105 ? -5.358 0.545 8.258 1.00 95.56 105 TYR A C 1
ATOM 823 O O . TYR A 1 105 ? -6.416 -0.011 8.552 1.00 95.56 105 TYR A O 1
ATOM 831 N N . PHE A 1 106 ? -4.896 0.554 7.003 1.00 96.50 106 PHE A N 1
ATOM 832 C CA . PHE A 1 106 ? -5.692 0.043 5.882 1.00 96.50 106 PHE A CA 1
ATOM 833 C C . PHE A 1 106 ? -5.919 -1.464 5.966 1.00 96.50 106 PHE A C 1
ATOM 835 O O . PHE A 1 106 ? -7.023 -1.927 5.690 1.00 96.50 106 PHE A O 1
ATOM 842 N N . GLN A 1 107 ? -4.905 -2.215 6.401 1.00 96.12 107 GLN A N 1
ATOM 843 C CA . GLN A 1 107 ? -4.984 -3.659 6.615 1.00 96.12 107 GLN A CA 1
ATOM 844 C C . GLN A 1 107 ? -6.053 -3.981 7.663 1.00 96.12 107 GLN A C 1
ATOM 846 O O . GLN A 1 107 ? -6.871 -4.875 7.471 1.00 96.12 107 GLN A O 1
ATOM 851 N N . THR A 1 108 ? -6.094 -3.209 8.749 1.00 96.56 108 THR A N 1
ATOM 852 C CA . THR A 1 108 ? -7.074 -3.398 9.819 1.00 96.56 108 THR A CA 1
ATOM 853 C C . THR A 1 108 ? -8.476 -3.007 9.371 1.00 96.56 108 THR A C 1
ATOM 855 O O . THR A 1 108 ? -9.411 -3.770 9.604 1.00 96.56 108 THR A O 1
ATOM 858 N N . VAL A 1 109 ? -8.648 -1.876 8.677 1.00 96.94 109 VAL A N 1
ATOM 859 C CA . VAL A 1 109 ? -9.969 -1.462 8.176 1.00 96.94 109 VAL A CA 1
ATOM 860 C C . VAL A 1 109 ? -10.526 -2.500 7.198 1.00 96.94 109 VAL A C 1
ATOM 862 O O . VAL A 1 109 ? -11.657 -2.948 7.370 1.00 96.94 109 VAL A O 1
ATOM 865 N N . VAL A 1 110 ? -9.741 -2.913 6.196 1.00 96.69 110 VAL A N 1
ATOM 866 C CA . VAL A 1 110 ? -10.223 -3.822 5.143 1.00 96.69 110 VAL A CA 1
ATOM 867 C C . VAL A 1 110 ? -10.553 -5.211 5.692 1.00 96.69 110 VAL A C 1
ATOM 869 O O . VAL A 1 110 ? -11.549 -5.808 5.293 1.00 96.69 110 VAL A O 1
ATOM 872 N N . CYS A 1 111 ? -9.769 -5.703 6.656 1.00 96.94 111 CYS A N 1
ATOM 873 C CA . CYS A 1 111 ? -9.955 -7.035 7.223 1.00 96.94 111 CYS A CA 1
ATOM 874 C C . CYS A 1 111 ? -11.036 -7.127 8.303 1.00 96.94 111 CYS A C 1
ATOM 876 O O . CYS A 1 111 ? -11.523 -8.222 8.574 1.00 96.94 111 CYS A O 1
ATOM 878 N N . ASN A 1 112 ? -11.445 -6.000 8.890 1.00 96.75 112 ASN A N 1
ATOM 879 C CA . ASN A 1 112 ? -12.584 -5.943 9.812 1.00 96.75 112 ASN A CA 1
ATOM 880 C C . ASN A 1 112 ? -13.882 -5.484 9.125 1.00 96.75 112 ASN A C 1
ATOM 882 O O . ASN A 1 112 ? -14.906 -5.365 9.790 1.00 96.75 112 ASN A O 1
ATOM 886 N N . ALA A 1 113 ? -13.867 -5.257 7.806 1.00 95.81 113 ALA A N 1
ATOM 887 C CA . ALA A 1 113 ? -15.044 -4.920 7.012 1.00 95.81 113 ALA A CA 1
ATOM 888 C C . ALA A 1 113 ? -15.425 -6.109 6.103 1.00 95.81 113 ALA A C 1
ATOM 890 O O . ALA A 1 113 ? -14.869 -6.239 5.008 1.00 95.81 113 ALA A O 1
ATOM 891 N N . PRO A 1 114 ? -16.385 -6.976 6.500 1.00 94.44 114 PRO A N 1
ATOM 892 C CA . PRO A 1 114 ? -16.666 -8.245 5.815 1.00 94.44 114 PRO A CA 1
ATOM 893 C C . PRO A 1 114 ? -16.920 -8.126 4.310 1.00 94.44 114 PRO A C 1
ATOM 895 O O . PRO A 1 114 ? -16.531 -9.008 3.550 1.00 94.44 114 PRO A O 1
ATOM 898 N N . ARG A 1 115 ? -17.520 -7.013 3.865 1.00 94.31 115 ARG A N 1
ATOM 899 C CA . ARG A 1 115 ? -17.754 -6.716 2.444 1.00 94.31 115 ARG A CA 1
ATOM 900 C C . ARG A 1 115 ? -16.461 -6.694 1.615 1.00 94.31 115 ARG A C 1
ATOM 902 O O . ARG A 1 115 ? -16.494 -7.088 0.454 1.00 94.31 115 ARG A O 1
ATOM 909 N N . PHE A 1 116 ? -15.347 -6.230 2.180 1.00 95.50 116 PHE A N 1
ATOM 910 C CA . PHE A 1 116 ? -14.090 -6.034 1.450 1.00 95.50 116 PHE A CA 1
ATOM 911 C C . PHE A 1 116 ? -13.090 -7.179 1.612 1.00 95.50 116 PHE A C 1
ATOM 913 O O . PHE A 1 116 ? -12.202 -7.309 0.770 1.00 95.50 116 PHE A O 1
ATOM 920 N N . VAL A 1 117 ? -13.240 -8.045 2.618 1.00 94.88 117 VAL A N 1
ATOM 921 C CA . VAL A 1 117 ? -12.346 -9.199 2.846 1.00 94.88 117 VAL A CA 1
ATOM 922 C C . VAL A 1 117 ? -12.107 -10.041 1.577 1.00 94.88 117 VAL A C 1
ATOM 924 O O . VAL A 1 117 ? -10.940 -10.303 1.282 1.00 94.88 117 VAL A O 1
ATOM 927 N N . PRO A 1 118 ? -13.127 -10.383 0.755 1.00 93.31 118 PRO A N 1
ATOM 928 C CA . PRO A 1 118 ? -12.924 -11.172 -0.466 1.00 93.31 118 PRO A CA 1
ATOM 929 C C . PRO A 1 118 ? -12.092 -10.476 -1.554 1.00 93.31 118 PRO A C 1
ATOM 931 O O . PRO A 1 118 ? -11.692 -11.117 -2.524 1.00 93.31 118 PRO A O 1
ATOM 934 N N . THR A 1 119 ? -11.845 -9.170 -1.420 1.00 93.25 119 THR A N 1
ATOM 935 C CA . THR A 1 119 ? -11.074 -8.363 -2.379 1.00 93.25 119 THR A CA 1
ATOM 936 C C . THR A 1 119 ? -9.602 -8.213 -1.989 1.00 93.25 119 THR A C 1
ATOM 938 O O . THR A 1 119 ? -8.809 -7.695 -2.773 1.00 93.25 119 THR A O 1
ATOM 941 N N . VAL A 1 120 ? -9.213 -8.667 -0.792 1.00 94.06 120 VAL A N 1
ATOM 942 C CA . VAL A 1 120 ? -7.855 -8.483 -0.271 1.00 94.06 120 VAL A CA 1
ATOM 943 C C . VAL A 1 120 ? -6.871 -9.396 -1.001 1.00 94.06 120 VAL A C 1
ATOM 945 O O . VAL A 1 120 ? -7.030 -10.616 -1.033 1.00 94.06 120 VAL A O 1
ATOM 948 N N . ALA A 1 121 ? -5.813 -8.795 -1.542 1.00 92.56 121 ALA A N 1
ATOM 949 C CA . ALA A 1 121 ? -4.646 -9.485 -2.073 1.00 92.56 121 ALA A CA 1
ATOM 950 C C . ALA A 1 121 ? -3.437 -9.236 -1.160 1.00 92.56 121 ALA A C 1
ATOM 952 O O . ALA A 1 121 ? -3.059 -8.090 -0.928 1.00 92.56 121 ALA A O 1
ATOM 953 N N . ASN A 1 122 ? -2.784 -10.299 -0.684 1.00 90.69 122 ASN A N 1
ATOM 954 C CA . ASN A 1 122 ? -1.589 -10.197 0.165 1.00 90.69 122 ASN A CA 1
ATOM 955 C C . ASN A 1 122 ? -0.324 -9.911 -0.668 1.00 90.69 122 ASN A C 1
ATOM 957 O O . ASN A 1 122 ? 0.615 -10.708 -0.683 1.00 90.69 122 ASN A O 1
ATOM 961 N N . HIS A 1 123 ? -0.322 -8.804 -1.410 1.00 91.25 123 HIS A N 1
ATOM 962 C CA . HIS A 1 123 ? 0.796 -8.363 -2.239 1.00 91.25 123 HIS A CA 1
ATOM 963 C C . HIS A 1 123 ? 0.744 -6.838 -2.417 1.00 91.25 123 HIS A C 1
ATOM 965 O O . HIS A 1 123 ? -0.278 -6.305 -2.836 1.00 91.25 123 HIS A O 1
ATOM 971 N N . ASP A 1 124 ? 1.840 -6.128 -2.140 1.00 90.75 124 ASP A N 1
ATOM 972 C CA . ASP A 1 124 ? 1.883 -4.653 -2.149 1.00 90.75 124 ASP A CA 1
ATOM 973 C C . ASP A 1 124 ? 2.272 -4.035 -3.506 1.00 90.75 124 ASP A C 1
ATOM 975 O O . ASP A 1 124 ? 2.316 -2.817 -3.651 1.00 90.75 124 ASP A O 1
ATOM 979 N N . LEU A 1 125 ? 2.535 -4.880 -4.507 1.00 94.94 125 LEU A N 1
ATOM 980 C CA . LEU A 1 125 ? 2.916 -4.515 -5.883 1.00 94.94 125 LEU A CA 1
ATOM 981 C C . LEU A 1 125 ? 4.295 -3.855 -6.002 1.00 94.94 125 LEU A C 1
ATOM 983 O O . LEU A 1 125 ? 4.613 -3.301 -7.055 1.00 94.94 125 LEU A O 1
ATOM 987 N N . HIS A 1 126 ? 5.119 -3.954 -4.959 1.00 94.62 126 HIS A N 1
ATOM 988 C CA . HIS A 1 126 ? 6.465 -3.408 -4.948 1.00 94.62 126 HIS A CA 1
ATOM 989 C C . HIS A 1 126 ? 7.511 -4.522 -4.958 1.00 94.62 126 HIS A C 1
ATOM 991 O O . HIS A 1 126 ? 7.453 -5.481 -4.192 1.00 94.62 126 HIS A O 1
ATOM 997 N N . HIS A 1 127 ? 8.540 -4.356 -5.784 1.00 95.06 127 HIS A N 1
ATOM 998 C CA . HIS A 1 127 ? 9.788 -5.088 -5.619 1.00 95.06 127 HIS A CA 1
ATOM 999 C C . HIS A 1 127 ? 10.622 -4.419 -4.527 1.00 95.06 127 HIS A C 1
ATOM 1001 O O . HIS A 1 127 ? 11.072 -3.280 -4.680 1.00 95.06 127 HIS A O 1
ATOM 1007 N N . ILE A 1 128 ? 10.828 -5.131 -3.421 1.00 93.00 128 ILE A N 1
ATOM 1008 C CA . ILE A 1 128 ? 11.622 -4.670 -2.280 1.00 93.00 128 ILE A CA 1
ATOM 1009 C C . ILE A 1 128 ? 12.662 -5.738 -1.959 1.00 93.00 128 ILE A C 1
ATOM 1011 O O . ILE A 1 128 ? 12.312 -6.889 -1.696 1.00 93.00 128 ILE A O 1
ATOM 1015 N N . GLN A 1 129 ? 13.941 -5.359 -1.951 1.00 91.38 129 GLN A N 1
ATOM 1016 C CA . GLN A 1 129 ? 15.018 -6.235 -1.490 1.00 91.38 129 GLN A CA 1
ATOM 1017 C C . GLN A 1 129 ? 15.436 -5.867 -0.069 1.00 91.38 129 GLN A C 1
ATOM 1019 O O . GLN A 1 129 ? 15.560 -4.693 0.283 1.00 91.38 129 GLN A O 1
ATOM 1024 N N . TRP A 1 130 ? 15.664 -6.890 0.746 1.00 89.00 130 TRP A N 1
ATOM 1025 C CA . TRP A 1 130 ? 16.157 -6.759 2.109 1.00 89.00 130 TRP A CA 1
ATOM 1026 C C . TRP A 1 130 ? 17.507 -7.457 2.222 1.00 89.00 130 TRP A C 1
ATOM 1028 O O . TRP A 1 130 ? 17.679 -8.562 1.705 1.00 89.00 130 TRP A O 1
ATOM 1038 N N . ASP A 1 131 ? 18.451 -6.809 2.905 1.00 86.12 131 ASP A N 1
ATOM 1039 C CA . ASP A 1 131 ? 19.717 -7.436 3.282 1.00 86.12 131 ASP A CA 1
ATOM 1040 C C . ASP A 1 131 ? 19.450 -8.624 4.231 1.00 86.12 131 ASP A C 1
ATOM 1042 O O . ASP A 1 131 ? 18.416 -8.682 4.901 1.00 86.12 131 ASP A O 1
ATOM 1046 N N . VAL A 1 132 ? 20.386 -9.573 4.314 1.00 85.00 132 VAL A N 1
ATOM 1047 C CA . VAL A 1 132 ? 20.347 -10.662 5.303 1.00 85.00 132 VAL A CA 1
ATOM 1048 C C . VAL A 1 132 ? 21.557 -10.508 6.231 1.00 85.00 132 VAL A C 1
ATOM 1050 O O . VAL A 1 132 ? 22.682 -10.690 5.763 1.00 85.00 132 VAL A O 1
ATOM 1053 N N . PRO A 1 133 ? 21.367 -10.184 7.527 1.00 85.31 133 PRO A N 1
ATOM 1054 C CA . PRO A 1 133 ? 20.094 -9.935 8.218 1.00 85.31 133 PRO A CA 1
ATOM 1055 C C . PRO A 1 133 ? 19.417 -8.612 7.795 1.00 85.31 133 PRO A C 1
ATOM 1057 O O . PRO A 1 133 ? 20.110 -7.675 7.384 1.00 85.31 133 PRO A O 1
ATOM 1060 N N . PRO A 1 134 ? 18.078 -8.507 7.919 1.00 81.31 134 PRO A N 1
ATOM 1061 C CA . PRO A 1 134 ? 17.346 -7.311 7.517 1.00 81.31 134 PRO A CA 1
ATOM 1062 C C . PRO A 1 134 ? 17.748 -6.108 8.369 1.00 81.31 134 PRO A C 1
ATOM 1064 O O . PRO A 1 134 ? 17.770 -6.165 9.599 1.00 81.31 134 PRO A O 1
ATOM 1067 N N . ARG A 1 135 ? 18.056 -5.000 7.694 1.00 83.69 135 ARG A N 1
ATOM 1068 C CA . ARG A 1 135 ? 18.308 -3.694 8.317 1.00 83.69 135 ARG A CA 1
ATOM 1069 C C . ARG A 1 135 ? 16.992 -2.951 8.563 1.00 83.69 135 ARG A C 1
ATOM 1071 O O . ARG A 1 135 ? 15.938 -3.375 8.104 1.00 83.69 135 ARG A O 1
ATOM 1078 N N . GLN A 1 136 ? 17.054 -1.798 9.237 1.00 79.56 136 GLN A N 1
ATOM 1079 C CA . GLN A 1 136 ? 15.881 -0.939 9.475 1.00 79.56 136 GLN A CA 1
ATOM 1080 C C . GLN A 1 136 ? 15.203 -0.470 8.175 1.00 79.56 136 GLN A C 1
ATOM 1082 O O . GLN A 1 136 ? 13.998 -0.231 8.142 1.00 79.56 136 GLN A O 1
ATOM 1087 N N . HIS A 1 137 ? 15.973 -0.330 7.096 1.00 81.00 137 HIS A N 1
ATOM 1088 C CA . HIS A 1 137 ? 15.473 0.104 5.799 1.00 81.00 137 HIS A CA 1
ATOM 1089 C C . HIS A 1 137 ? 15.849 -0.906 4.713 1.00 81.00 137 HIS A C 1
ATOM 1091 O O . HIS A 1 137 ? 16.924 -1.502 4.812 1.00 81.00 137 HIS A O 1
ATOM 1097 N N . PRO A 1 138 ? 15.024 -1.041 3.654 1.00 86.75 138 PRO A N 1
ATOM 1098 C CA . PRO A 1 138 ? 15.336 -1.898 2.515 1.00 86.75 138 PRO A CA 1
ATOM 1099 C C . PRO A 1 138 ? 16.696 -1.587 1.886 1.00 86.75 138 PRO A C 1
ATOM 1101 O O . PRO A 1 138 ? 17.195 -0.457 1.999 1.00 86.75 138 PRO A O 1
ATOM 1104 N N . HIS A 1 139 ? 17.245 -2.578 1.186 1.00 89.69 139 HIS A N 1
ATOM 1105 C CA . HIS A 1 139 ? 18.429 -2.444 0.344 1.00 89.69 139 HIS A CA 1
ATOM 1106 C C . HIS A 1 139 ? 18.203 -1.354 -0.715 1.00 89.69 139 HIS A C 1
ATOM 1108 O O . HIS A 1 139 ? 17.101 -1.227 -1.257 1.00 89.69 139 HIS A O 1
ATOM 1114 N N . ALA A 1 140 ? 19.228 -0.541 -0.974 1.00 94.19 140 ALA A N 1
ATOM 1115 C CA . ALA A 1 140 ? 19.191 0.417 -2.073 1.00 94.19 140 ALA A CA 1
ATOM 1116 C C . ALA A 1 140 ? 19.499 -0.332 -3.373 1.00 94.19 140 ALA A C 1
ATOM 1118 O O . ALA A 1 140 ? 20.595 -0.853 -3.523 1.00 94.19 140 ALA A O 1
ATOM 1119 N N . LEU A 1 141 ? 18.512 -0.426 -4.258 1.00 95.75 141 LEU A N 1
ATOM 1120 C CA . LEU A 1 141 ? 18.599 -1.146 -5.522 1.00 95.75 141 LEU A CA 1
ATOM 1121 C C . LEU A 1 141 ? 19.583 -0.442 -6.459 1.00 95.75 141 LEU A C 1
ATOM 1123 O O . LEU A 1 141 ? 19.555 0.782 -6.567 1.00 95.75 141 LEU A O 1
ATOM 1127 N N . THR A 1 142 ? 20.405 -1.233 -7.145 1.00 96.19 142 THR A N 1
ATOM 1128 C CA . THR A 1 142 ? 21.439 -0.767 -8.083 1.00 96.19 142 THR A CA 1
ATOM 1129 C C . THR A 1 142 ? 21.266 -1.418 -9.459 1.00 96.19 142 THR A C 1
ATOM 1131 O O . THR A 1 142 ? 20.402 -2.276 -9.653 1.00 96.19 142 THR A O 1
ATOM 1134 N N . LEU A 1 143 ? 22.126 -1.082 -10.427 1.00 95.81 143 LEU A N 1
ATOM 1135 C CA . LEU A 1 143 ? 22.147 -1.741 -11.743 1.00 95.81 143 LEU A CA 1
ATOM 1136 C C . LEU A 1 143 ? 22.264 -3.273 -11.657 1.00 95.81 143 LEU A C 1
ATOM 1138 O O . LEU A 1 143 ? 21.664 -3.978 -12.468 1.00 95.81 143 LEU A O 1
ATOM 1142 N N . GLY A 1 144 ? 22.980 -3.798 -10.656 1.00 95.50 144 GLY A N 1
ATOM 1143 C CA . GLY A 1 144 ? 23.109 -5.244 -10.438 1.00 95.50 144 GLY A CA 1
ATOM 1144 C C . GLY A 1 144 ? 21.785 -5.939 -10.094 1.00 95.50 144 GLY A C 1
ATOM 1145 O O . GLY A 1 144 ? 21.660 -7.154 -10.249 1.00 95.50 144 GLY A O 1
ATOM 1146 N N . ASP A 1 145 ? 20.778 -5.175 -9.671 1.00 95.44 145 ASP A N 1
ATOM 1147 C CA . ASP A 1 145 ? 19.461 -5.669 -9.284 1.00 95.44 145 ASP A CA 1
ATOM 1148 C C . ASP A 1 145 ? 18.425 -5.615 -10.408 1.00 95.44 145 ASP A C 1
ATOM 1150 O O . ASP A 1 145 ? 17.347 -6.196 -10.258 1.00 95.44 145 ASP A O 1
ATOM 1154 N N . MET A 1 146 ? 18.737 -4.956 -11.530 1.00 94.12 146 MET A N 1
ATOM 1155 C CA . MET A 1 146 ? 17.803 -4.685 -12.633 1.00 94.12 146 MET A CA 1
ATOM 1156 C C . MET A 1 146 ? 17.073 -5.941 -13.103 1.00 94.12 146 MET A C 1
ATOM 1158 O O . MET A 1 146 ? 15.846 -6.004 -13.180 1.00 94.12 146 MET A O 1
ATOM 1162 N N . ASP A 1 147 ? 17.845 -6.995 -13.295 1.00 94.88 147 ASP A N 1
ATOM 1163 C CA . ASP A 1 147 ? 17.391 -8.320 -13.673 1.00 94.88 147 ASP A CA 1
ATOM 1164 C C . ASP A 1 147 ? 16.338 -8.901 -12.714 1.00 94.88 147 ASP A C 1
ATOM 1166 O O . ASP A 1 147 ? 15.341 -9.491 -13.135 1.00 94.88 147 ASP A O 1
ATOM 1170 N N . ARG A 1 148 ? 16.543 -8.745 -11.400 1.00 94.94 148 ARG A N 1
ATOM 1171 C CA . ARG A 1 148 ? 15.591 -9.206 -10.379 1.00 94.94 148 ARG A CA 1
ATOM 1172 C C . ARG A 1 148 ? 14.354 -8.318 -10.338 1.00 94.94 148 ARG A C 1
ATOM 1174 O O . ARG A 1 148 ? 13.258 -8.857 -10.201 1.00 94.94 148 ARG A O 1
ATOM 1181 N N . MET A 1 149 ? 14.522 -7.003 -10.494 1.00 95.00 149 MET A N 1
ATOM 1182 C CA . MET A 1 149 ? 13.407 -6.056 -10.553 1.00 95.00 149 MET A CA 1
ATOM 1183 C C . MET A 1 149 ? 12.460 -6.410 -11.699 1.00 95.00 149 MET A C 1
ATOM 1185 O O . MET A 1 149 ? 11.273 -6.620 -11.470 1.00 95.00 149 MET A O 1
ATOM 1189 N N . VAL A 1 150 ? 12.983 -6.578 -12.916 1.00 94.38 150 VAL A N 1
ATOM 1190 C CA . VAL A 1 150 ? 12.163 -6.884 -14.098 1.00 94.38 150 VAL A CA 1
ATOM 1191 C C . VAL A 1 150 ? 11.489 -8.252 -13.976 1.00 94.38 150 VAL A C 1
ATOM 1193 O O . VAL A 1 150 ? 10.305 -8.381 -14.289 1.00 94.38 150 VAL A O 1
ATOM 1196 N N . ARG A 1 151 ? 12.204 -9.269 -13.472 1.00 95.19 151 ARG A N 1
ATOM 1197 C CA . ARG A 1 151 ? 11.653 -10.623 -13.273 1.00 95.19 151 ARG A CA 1
ATOM 1198 C C . ARG A 1 151 ? 10.570 -10.708 -12.199 1.00 95.19 151 ARG A C 1
ATOM 1200 O O . ARG A 1 151 ? 9.795 -11.660 -12.222 1.00 95.19 151 ARG A O 1
ATOM 1207 N N . SER A 1 152 ? 10.507 -9.755 -11.269 1.00 95.06 152 SER A N 1
ATOM 1208 C CA . SER A 1 152 ? 9.435 -9.715 -10.265 1.00 95.06 152 SER A CA 1
ATOM 1209 C C . SER A 1 152 ? 8.052 -9.471 -10.889 1.00 95.06 152 SER A C 1
ATOM 1211 O O . SER A 1 152 ? 7.035 -9.795 -10.278 1.00 95.06 152 SER A O 1
ATOM 1213 N N . ASP A 1 153 ? 8.016 -8.925 -12.113 1.00 96.19 153 ASP A N 1
ATOM 1214 C CA . ASP A 1 153 ? 6.828 -8.397 -12.789 1.00 96.19 153 ASP A CA 1
ATOM 1215 C C . ASP A 1 153 ? 6.100 -7.274 -12.005 1.00 96.19 153 ASP A C 1
ATOM 1217 O O . ASP A 1 153 ? 5.017 -6.847 -12.409 1.00 96.19 153 ASP A O 1
ATOM 1221 N N . ALA A 1 154 ? 6.676 -6.777 -10.901 1.00 95.75 154 ALA A N 1
ATOM 1222 C CA . ALA A 1 154 ? 6.105 -5.697 -10.107 1.00 95.75 154 ALA A CA 1
ATOM 1223 C C . ALA A 1 154 ? 6.136 -4.367 -10.879 1.00 95.75 154 ALA A C 1
ATOM 1225 O O . ALA A 1 154 ? 7.150 -4.044 -11.503 1.00 95.75 154 ALA A O 1
ATOM 1226 N N . PRO A 1 155 ? 5.046 -3.579 -10.845 1.00 94.44 155 PRO A N 1
ATOM 1227 C CA . PRO A 1 155 ? 5.011 -2.268 -11.491 1.00 94.44 155 PRO A CA 1
ATOM 1228 C C . PRO A 1 155 ? 5.867 -1.224 -10.763 1.00 94.44 155 PRO A C 1
ATOM 1230 O O . PRO A 1 155 ? 6.290 -0.255 -11.385 1.00 94.44 155 PRO A O 1
ATOM 1233 N N . PHE A 1 156 ? 6.135 -1.419 -9.469 1.00 95.06 156 PHE A N 1
ATOM 1234 C CA . PHE A 1 156 ? 6.913 -0.497 -8.646 1.00 95.06 156 PHE A CA 1
ATOM 1235 C C . PHE A 1 156 ? 8.097 -1.207 -7.991 1.00 95.06 156 PHE A C 1
ATOM 1237 O O . PHE A 1 156 ? 8.069 -2.415 -7.758 1.00 95.06 156 PHE A O 1
ATOM 1244 N N . ALA A 1 157 ? 9.135 -0.448 -7.648 1.00 94.44 157 ALA A N 1
ATOM 1245 C CA . ALA A 1 157 ? 10.297 -0.942 -6.920 1.00 94.44 157 ALA A CA 1
ATOM 1246 C C . ALA A 1 157 ? 10.803 0.117 -5.938 1.00 94.44 157 ALA A C 1
ATOM 1248 O O . ALA A 1 157 ? 10.648 1.317 -6.167 1.00 94.44 157 ALA A O 1
ATOM 1249 N N . ARG A 1 158 ? 11.403 -0.322 -4.827 1.00 93.69 158 ARG A N 1
ATOM 1250 C CA . ARG A 1 158 ? 12.074 0.570 -3.872 1.00 93.69 158 ARG A CA 1
ATOM 1251 C C . ARG A 1 158 ? 13.179 -0.150 -3.089 1.00 93.69 158 ARG A C 1
ATOM 1253 O O . ARG A 1 158 ? 13.100 -1.352 -2.862 1.00 93.69 158 ARG A O 1
ATOM 1260 N N . LYS A 1 159 ? 14.194 0.552 -2.585 1.00 93.19 159 LYS A N 1
ATOM 1261 C CA . LYS A 1 159 ? 14.440 2.007 -2.680 1.00 93.19 159 LYS A CA 1
ATOM 1262 C C . LYS A 1 159 ? 15.619 2.280 -3.611 1.00 93.19 159 LYS A C 1
ATOM 1264 O O . LYS A 1 159 ? 16.486 1.427 -3.737 1.00 93.19 159 LYS A O 1
ATOM 1269 N N . PHE A 1 160 ? 15.680 3.472 -4.181 1.00 94.88 160 PHE A N 1
ATOM 1270 C CA . PHE A 1 160 ? 16.802 3.909 -5.008 1.00 94.88 160 PHE A CA 1
ATOM 1271 C C . PHE A 1 160 ? 17.613 4.960 -4.258 1.00 94.88 160 PHE A C 1
ATOM 1273 O O . PHE A 1 160 ? 17.046 5.760 -3.504 1.00 94.88 160 PHE A O 1
ATOM 1280 N N . ALA A 1 161 ? 18.935 4.934 -4.418 1.00 94.12 161 ALA A N 1
ATOM 1281 C CA . ALA A 1 161 ? 19.753 6.064 -4.009 1.00 94.12 161 ALA A CA 1
ATOM 1282 C C . ALA A 1 161 ? 19.484 7.247 -4.950 1.00 94.12 161 ALA A C 1
ATOM 1284 O O . ALA A 1 161 ? 19.056 7.071 -6.091 1.00 94.12 161 ALA A O 1
ATOM 1285 N N . ARG A 1 162 ? 19.689 8.464 -4.442 1.00 92.06 162 ARG A N 1
ATOM 1286 C CA . ARG A 1 162 ? 19.597 9.663 -5.274 1.00 92.06 162 ARG A CA 1
ATOM 1287 C C . ARG A 1 162 ? 20.669 9.579 -6.368 1.00 92.06 162 ARG A C 1
ATOM 1289 O O . ARG A 1 162 ? 21.803 9.238 -6.049 1.00 92.06 162 ARG A O 1
ATOM 1296 N N . ASP A 1 163 ? 20.284 9.905 -7.600 1.00 90.06 163 ASP A N 1
ATOM 1297 C CA . ASP A 1 163 ? 21.157 9.954 -8.781 1.00 90.06 163 ASP A CA 1
ATOM 1298 C C . ASP A 1 163 ? 21.880 8.623 -9.080 1.00 90.06 163 ASP A C 1
ATOM 1300 O O . ASP A 1 163 ? 22.968 8.606 -9.655 1.00 90.06 163 ASP A O 1
ATOM 1304 N N . ASP A 1 164 ? 21.293 7.490 -8.675 1.00 94.50 164 ASP A N 1
ATOM 1305 C CA . ASP A 1 164 ? 21.846 6.174 -8.999 1.00 94.50 164 ASP A CA 1
ATOM 1306 C C . ASP A 1 164 ? 21.636 5.848 -10.493 1.00 94.50 164 ASP A C 1
ATOM 1308 O O . ASP A 1 164 ? 20.503 5.971 -10.975 1.00 94.50 164 ASP A O 1
ATOM 1312 N N . PRO A 1 165 ? 22.664 5.364 -11.221 1.00 94.25 165 PRO A N 1
ATOM 1313 C CA . PRO A 1 165 ? 22.569 5.026 -12.648 1.00 94.25 165 PRO A CA 1
ATOM 1314 C C . PRO A 1 165 ? 21.479 4.006 -13.005 1.00 94.25 165 PRO A C 1
ATOM 1316 O O . PRO A 1 165 ? 21.101 3.869 -14.170 1.00 94.25 165 PRO A O 1
ATOM 1319 N N . VAL A 1 166 ? 20.968 3.249 -12.028 1.00 94.44 166 VAL A N 1
ATOM 1320 C CA . VAL A 1 166 ? 19.827 2.353 -12.245 1.00 94.44 166 VAL A CA 1
ATOM 1321 C C . VAL A 1 166 ? 18.561 3.098 -12.669 1.00 94.44 166 VAL A C 1
ATOM 1323 O O . VAL A 1 166 ? 17.758 2.534 -13.409 1.00 94.44 166 VAL A O 1
ATOM 1326 N N . LEU A 1 167 ? 18.385 4.352 -12.243 1.00 92.56 167 LEU A N 1
ATOM 1327 C CA . LEU A 1 167 ? 17.237 5.176 -12.621 1.00 92.56 167 LEU A CA 1
ATOM 1328 C C . LEU A 1 167 ? 17.264 5.477 -14.125 1.00 92.56 167 LEU A C 1
ATOM 1330 O O . LEU A 1 167 ? 16.277 5.217 -14.810 1.00 92.56 167 LEU A O 1
ATOM 1334 N N . ASP A 1 168 ? 18.426 5.868 -14.656 1.00 89.38 168 ASP A N 1
ATOM 1335 C CA . ASP A 1 168 ? 18.619 6.081 -16.097 1.00 89.38 168 ASP A CA 1
ATOM 1336 C C . ASP A 1 168 ? 18.368 4.795 -16.898 1.00 89.38 168 ASP A C 1
ATOM 1338 O O . ASP A 1 168 ? 17.772 4.814 -17.976 1.00 89.38 168 ASP A O 1
ATOM 1342 N N . ALA A 1 169 ? 18.796 3.645 -16.366 1.00 90.81 169 ALA A N 1
ATOM 1343 C CA . ALA A 1 169 ? 18.552 2.355 -17.001 1.00 90.81 169 ALA A CA 1
ATOM 1344 C C . ALA A 1 169 ? 17.063 1.972 -17.011 1.00 90.81 169 ALA A C 1
ATOM 1346 O O . ALA A 1 169 ? 16.594 1.407 -18.001 1.00 90.81 169 ALA A O 1
ATOM 1347 N N . ILE A 1 170 ? 16.310 2.277 -15.948 1.00 90.69 170 ILE A N 1
ATOM 1348 C CA . ILE A 1 170 ? 14.854 2.077 -15.901 1.00 90.69 170 ILE A CA 1
ATOM 1349 C C . ILE A 1 170 ? 14.171 2.947 -16.956 1.00 90.69 170 ILE A C 1
ATOM 1351 O O . ILE A 1 170 ? 13.376 2.426 -17.745 1.00 90.69 170 ILE A O 1
ATOM 1355 N N . ASP A 1 171 ? 14.518 4.231 -17.015 1.00 85.81 171 ASP A N 1
ATOM 1356 C CA . ASP A 1 171 ? 13.941 5.169 -17.976 1.00 85.81 171 ASP A CA 1
ATOM 1357 C C . ASP A 1 171 ? 14.225 4.724 -19.415 1.00 85.81 171 ASP A C 1
ATOM 1359 O O . ASP A 1 171 ? 13.311 4.614 -20.238 1.00 85.81 171 ASP A O 1
ATOM 1363 N N . ALA A 1 172 ? 15.480 4.369 -19.702 1.00 84.44 172 ALA A N 1
ATOM 1364 C CA . ALA A 1 172 ? 15.912 3.942 -21.026 1.00 84.44 172 ALA A CA 1
ATOM 1365 C C . ALA A 1 172 ? 15.293 2.604 -21.467 1.00 84.44 172 ALA A C 1
ATOM 1367 O O . ALA A 1 172 ? 14.880 2.467 -22.618 1.00 84.44 172 ALA A O 1
ATOM 1368 N N . GLN A 1 173 ? 15.239 1.605 -20.579 1.00 87.19 173 GLN A N 1
ATOM 1369 C CA . GLN A 1 173 ? 14.899 0.227 -20.960 1.00 87.19 173 GLN A CA 1
ATOM 1370 C C . GLN A 1 173 ? 13.429 -0.135 -20.733 1.00 87.19 173 GLN A C 1
ATOM 1372 O O . GLN A 1 173 ? 12.902 -1.006 -21.428 1.00 87.19 173 GLN A O 1
ATOM 1377 N N . LEU A 1 174 ? 12.766 0.469 -19.741 1.00 86.50 174 LEU A N 1
ATOM 1378 C CA . LEU A 1 174 ? 11.417 0.072 -19.320 1.00 86.50 174 LEU A CA 1
ATOM 1379 C C . LEU A 1 174 ? 10.355 1.123 -19.620 1.00 86.50 174 L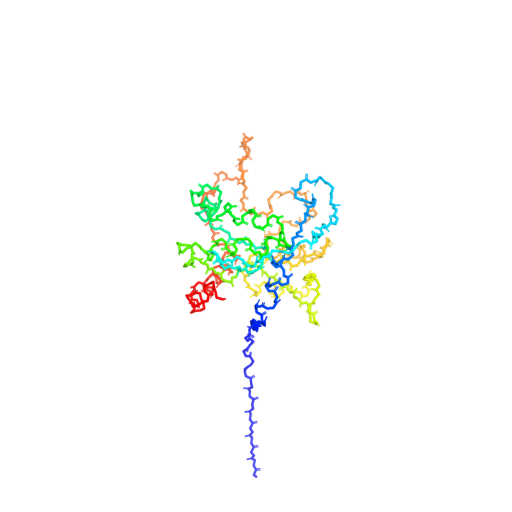EU A C 1
ATOM 1381 O O . LEU A 1 174 ? 9.219 0.734 -19.903 1.00 86.50 174 LEU A O 1
ATOM 1385 N N . LEU A 1 175 ? 10.706 2.409 -19.553 1.00 81.69 175 LEU A N 1
ATOM 1386 C CA . LEU A 1 175 ? 9.761 3.520 -19.724 1.00 81.69 175 LEU A CA 1
ATOM 1387 C C . LEU A 1 175 ? 9.840 4.182 -21.108 1.00 81.69 175 LEU A C 1
ATOM 1389 O O . LEU A 1 175 ? 9.125 5.140 -21.379 1.00 81.69 175 LEU A O 1
ATOM 1393 N N . GLY A 1 176 ? 10.633 3.619 -22.024 1.00 66.94 176 GLY A N 1
ATOM 1394 C CA . GLY A 1 176 ? 10.637 4.025 -23.431 1.00 66.94 176 GLY A CA 1
ATOM 1395 C C . GLY A 1 176 ? 11.550 5.206 -23.757 1.00 66.94 176 GLY A C 1
ATOM 1396 O O . GLY A 1 176 ? 11.386 5.787 -24.826 1.00 66.94 176 GLY A O 1
ATOM 1397 N N . GLY A 1 177 ? 12.494 5.529 -22.863 1.00 57.06 177 GLY A N 1
ATOM 1398 C CA . GLY A 1 177 ? 13.718 6.294 -23.102 1.00 57.06 177 GLY A CA 1
ATOM 1399 C C . GLY A 1 177 ? 13.685 7.305 -24.244 1.00 57.06 177 GLY A C 1
ATOM 1400 O O . GLY A 1 177 ? 14.042 6.977 -25.375 1.00 57.06 177 GLY A O 1
ATOM 1401 N N . ARG A 1 178 ? 13.395 8.571 -23.941 1.00 51.28 178 ARG A N 1
ATOM 1402 C CA . ARG A 1 178 ? 13.904 9.677 -24.762 1.00 51.28 178 ARG A CA 1
ATOM 1403 C C . ARG A 1 178 ? 15.202 10.154 -24.124 1.00 51.28 178 ARG A C 1
ATOM 1405 O O . ARG A 1 178 ? 15.198 10.699 -23.028 1.00 51.28 178 ARG A O 1
ATOM 1412 N N . GLY A 1 179 ? 16.312 9.818 -24.776 1.00 43.09 179 GLY A N 1
ATOM 1413 C CA . GLY A 1 179 ? 17.658 10.072 -24.279 1.00 43.09 179 GLY A CA 1
ATOM 1414 C C . GLY A 1 179 ? 17.971 11.555 -24.081 1.00 43.09 179 GLY A C 1
ATOM 1415 O O . GLY A 1 179 ? 17.446 12.415 -24.782 1.00 43.09 179 GLY A O 1
ATOM 1416 N N . GLY A 1 180 ? 18.901 11.812 -23.162 1.00 40.12 180 GLY A N 1
ATOM 1417 C CA . GLY A 1 180 ? 19.537 13.111 -22.968 1.00 40.12 180 GLY A CA 1
ATOM 1418 C C . GLY A 1 180 ? 18.890 13.947 -21.869 1.00 40.12 180 GLY A C 1
ATOM 1419 O O . GLY A 1 180 ? 17.830 14.527 -22.060 1.00 40.12 180 GLY A O 1
ATOM 1420 N N . ASN A 1 181 ? 19.591 14.042 -20.738 1.00 40.88 181 ASN A N 1
ATOM 1421 C CA . ASN A 1 181 ? 19.497 15.112 -19.745 1.00 40.88 181 ASN A CA 1
ATOM 1422 C C . ASN A 1 181 ? 18.080 15.637 -19.470 1.00 40.88 181 ASN A C 1
ATOM 1424 O O . ASN A 1 181 ? 17.811 16.772 -19.836 1.00 40.88 181 ASN A O 1
ATOM 1428 N N . GLY A 1 182 ? 17.218 14.834 -18.829 1.00 45.22 182 GLY A N 1
ATOM 1429 C CA . GLY A 1 182 ? 16.117 15.214 -17.913 1.00 45.22 182 GLY A CA 1
ATOM 1430 C C . GLY A 1 182 ? 15.089 16.303 -18.279 1.00 45.22 182 GLY A C 1
ATOM 1431 O O . GLY A 1 182 ? 14.104 16.458 -17.566 1.00 45.22 182 GLY A O 1
ATOM 1432 N N . THR A 1 183 ? 15.267 17.060 -19.353 1.00 47.72 183 THR A N 1
ATOM 1433 C CA . THR A 1 183 ? 14.531 18.273 -19.703 1.00 47.72 183 THR A CA 1
ATOM 1434 C C . THR A 1 183 ? 14.812 18.630 -21.168 1.00 47.72 183 THR A C 1
ATOM 1436 O O . THR A 1 183 ? 15.518 19.595 -21.436 1.00 47.72 183 THR A O 1
ATOM 1439 N N . ALA A 1 184 ? 14.300 17.868 -22.137 1.00 41.81 184 ALA A N 1
ATOM 1440 C CA . ALA A 1 184 ? 13.978 18.376 -23.480 1.00 41.81 184 ALA A CA 1
ATOM 1441 C C . ALA A 1 184 ? 13.344 17.265 -24.333 1.00 41.81 184 ALA A C 1
ATOM 1443 O O . ALA A 1 184 ? 13.910 16.190 -24.467 1.00 41.81 184 ALA A O 1
ATOM 1444 N N . ALA A 1 185 ? 12.197 17.561 -24.953 1.00 43.25 185 ALA A N 1
ATOM 1445 C CA . ALA A 1 185 ? 11.442 16.712 -25.890 1.00 43.25 185 ALA A CA 1
ATOM 1446 C C . ALA A 1 185 ? 10.443 15.689 -25.302 1.00 43.25 185 ALA A C 1
ATOM 1448 O O . ALA A 1 185 ? 10.250 14.600 -25.843 1.00 43.25 185 ALA A O 1
ATOM 1449 N N . GLY A 1 186 ? 9.710 16.112 -24.267 1.00 49.12 186 GLY A N 1
ATOM 1450 C CA . GLY A 1 186 ? 8.262 15.883 -24.181 1.00 49.12 186 GLY A CA 1
ATOM 1451 C C . GLY A 1 186 ? 7.795 14.448 -23.933 1.00 49.12 186 GLY A C 1
ATOM 1452 O O . GLY A 1 186 ? 7.627 13.678 -24.872 1.00 49.12 186 GLY A O 1
ATOM 1453 N N . MET A 1 187 ? 7.429 14.205 -22.674 1.00 51.16 187 MET A N 1
ATOM 1454 C CA . MET A 1 187 ? 6.667 13.078 -22.119 1.00 51.16 187 MET A CA 1
ATOM 1455 C C . MET A 1 187 ? 7.488 11.882 -21.605 1.00 51.16 187 MET A C 1
ATOM 1457 O O . MET A 1 187 ? 8.089 11.119 -22.353 1.00 51.16 187 MET A O 1
ATOM 1461 N N . PHE A 1 188 ? 7.441 11.737 -20.274 1.00 49.88 188 PHE A N 1
ATOM 1462 C CA . PHE A 1 188 ? 7.981 10.650 -19.442 1.00 49.88 188 PHE A CA 1
ATOM 1463 C C . PHE A 1 188 ? 7.290 9.294 -19.701 1.00 49.88 188 PHE A C 1
ATOM 1465 O O . PHE A 1 188 ? 7.825 8.243 -19.371 1.00 49.88 188 PHE A O 1
ATOM 1472 N N . VAL A 1 189 ? 6.105 9.316 -20.316 1.00 50.19 189 VAL A N 1
ATOM 1473 C CA . VAL A 1 189 ? 5.315 8.159 -20.755 1.00 50.19 189 VAL A CA 1
ATOM 1474 C C . VAL A 1 189 ? 4.537 8.603 -21.997 1.00 50.19 189 VAL A C 1
ATOM 1476 O O . VAL A 1 189 ? 4.092 9.746 -22.047 1.00 50.19 189 VAL A O 1
ATOM 1479 N N . ALA A 1 190 ? 4.355 7.747 -23.004 1.00 48.12 190 ALA A N 1
ATOM 1480 C CA . ALA A 1 190 ? 3.421 8.056 -24.090 1.00 48.12 190 ALA A CA 1
ATOM 1481 C C . ALA A 1 190 ? 1.998 8.203 -23.509 1.00 48.12 190 ALA A C 1
ATOM 1483 O O . ALA A 1 190 ? 1.438 7.224 -23.017 1.00 48.12 190 ALA A O 1
ATOM 1484 N N . GLY A 1 191 ? 1.458 9.426 -23.529 1.00 50.44 191 GLY A N 1
ATOM 1485 C CA . GLY A 1 191 ? 0.193 9.805 -22.891 1.00 50.44 191 GLY A CA 1
ATOM 1486 C C . GLY A 1 191 ? 0.387 10.995 -21.949 1.00 50.44 191 GLY A C 1
ATOM 1487 O O . GLY A 1 191 ? 1.152 10.926 -20.987 1.00 50.44 191 GLY A O 1
ATOM 1488 N N . GLY A 1 192 ? -0.294 12.102 -22.233 1.00 48.47 192 GLY A N 1
ATOM 1489 C CA . GLY A 1 192 ? -0.263 13.325 -21.434 1.00 48.47 192 GLY A CA 1
ATOM 1490 C C . GLY A 1 192 ? -1.679 13.840 -21.213 1.00 48.47 192 GLY A C 1
ATOM 1491 O O . GLY A 1 192 ? -2.556 13.612 -22.034 1.00 48.47 192 GLY A O 1
ATOM 1492 N N . TRP A 1 193 ? -1.911 14.537 -20.104 1.00 53.53 193 TRP A N 1
ATOM 1493 C CA . TRP A 1 193 ? -3.176 15.237 -19.895 1.00 53.53 193 TRP A CA 1
ATOM 1494 C C . TRP A 1 193 ? -3.116 16.562 -20.660 1.00 53.53 193 TRP A C 1
ATOM 1496 O O . TRP A 1 193 ? -2.272 17.404 -20.347 1.00 53.53 193 TRP A O 1
ATOM 1506 N N . CYS A 1 194 ? -3.981 16.753 -21.659 1.00 54.22 194 CYS A N 1
ATOM 1507 C CA . CYS A 1 194 ? -4.168 18.060 -22.291 1.00 54.22 194 CYS A CA 1
ATOM 1508 C C . CYS A 1 194 ? -4.693 19.045 -21.230 1.00 54.22 194 CYS A C 1
ATOM 1510 O O . CYS A 1 194 ? -5.804 18.888 -20.725 1.00 54.22 194 CYS A O 1
ATOM 1512 N N . GLY A 1 195 ? -3.874 20.029 -20.849 1.00 52.66 195 GLY A N 1
ATOM 1513 C CA . GLY A 1 195 ? -4.309 21.148 -20.010 1.00 52.66 195 GLY A CA 1
ATOM 1514 C C . GLY A 1 195 ? -5.181 22.140 -20.788 1.00 52.66 195 GLY A C 1
ATOM 1515 O O . GLY A 1 195 ? -5.286 22.062 -22.011 1.00 52.66 195 GLY A O 1
ATOM 1516 N N . GLU A 1 196 ? -5.768 23.115 -20.087 1.00 52.09 196 GLU A N 1
ATOM 1517 C CA . GLU A 1 196 ? -6.670 24.139 -20.656 1.00 52.09 196 GLU A CA 1
ATOM 1518 C C . GLU A 1 196 ? -6.058 24.969 -21.806 1.00 52.09 196 GLU A C 1
ATOM 1520 O O . GLU A 1 196 ? -6.789 25.619 -22.547 1.00 52.09 196 GLU A O 1
ATOM 1525 N N . SER A 1 197 ? -4.734 24.938 -21.995 1.00 56.28 197 SER A N 1
ATOM 1526 C CA . SER A 1 197 ? -4.017 25.701 -23.023 1.00 56.28 197 SER A CA 1
ATOM 1527 C C . SER A 1 197 ? -3.938 25.037 -24.407 1.00 56.28 197 SER A C 1
ATOM 1529 O O . SER A 1 197 ? -3.209 25.532 -25.257 1.00 56.28 197 SER A O 1
ATOM 1531 N N . GLY A 1 198 ? -4.673 23.949 -24.662 1.00 52.03 198 GLY A N 1
ATOM 1532 C CA . GLY A 1 198 ? -5.108 23.555 -26.014 1.00 52.03 198 GLY A CA 1
ATOM 1533 C C . GLY A 1 198 ? -4.068 23.053 -27.031 1.00 52.03 198 GLY A C 1
ATOM 1534 O O . GLY A 1 198 ? -4.480 22.467 -28.029 1.00 52.03 198 GLY A O 1
ATOM 1535 N N . ASP A 1 199 ? -2.761 23.195 -26.809 1.00 55.47 199 ASP A N 1
ATOM 1536 C CA . ASP A 1 199 ? -1.753 22.723 -27.771 1.00 55.47 199 ASP A CA 1
ATOM 1537 C C . ASP A 1 199 ? -1.503 21.212 -27.646 1.00 55.47 199 ASP A C 1
ATOM 1539 O O . ASP A 1 199 ? -0.533 20.740 -27.052 1.00 55.47 199 ASP A O 1
ATOM 1543 N N . CYS A 1 200 ? -2.412 20.438 -28.241 1.00 55.28 200 CYS A N 1
ATOM 1544 C CA . CYS A 1 200 ? -2.322 18.985 -28.403 1.00 55.28 200 CYS A CA 1
ATOM 1545 C C . CYS A 1 200 ? -2.079 18.587 -29.873 1.00 55.28 200 CYS A C 1
ATOM 1547 O O . CYS A 1 200 ? -2.535 17.538 -30.332 1.00 55.28 200 CYS A O 1
ATOM 1549 N N . GLU A 1 201 ? -1.316 19.401 -30.616 1.00 52.38 201 GLU A N 1
ATOM 1550 C CA . GLU A 1 201 ? -1.050 19.220 -32.056 1.00 52.38 201 GLU A CA 1
ATOM 1551 C C . GLU A 1 201 ? -0.323 17.901 -32.405 1.00 52.38 201 GLU A C 1
ATOM 1553 O O . GLU A 1 201 ? -0.375 17.446 -33.544 1.00 52.38 201 GLU A O 1
ATOM 1558 N N . GLY A 1 202 ? 0.291 17.226 -31.423 1.00 50.88 202 GLY A N 1
ATOM 1559 C CA . GLY A 1 202 ? 0.890 15.891 -31.582 1.00 50.88 202 GLY A CA 1
ATOM 1560 C C . GLY A 1 202 ? 0.013 14.710 -31.137 1.00 50.88 202 GLY A C 1
ATOM 1561 O O . GLY A 1 202 ? 0.388 13.563 -31.375 1.00 50.88 202 GLY A O 1
ATOM 1562 N N . ALA A 1 203 ? -1.130 14.966 -30.490 1.00 51.59 203 ALA A N 1
ATOM 1563 C CA . ALA A 1 203 ? -2.047 13.944 -29.966 1.00 51.59 203 ALA A CA 1
ATOM 1564 C C . ALA A 1 203 ? -3.315 13.772 -30.826 1.00 51.59 203 ALA A C 1
ATOM 1566 O O . ALA A 1 203 ? -4.049 12.803 -30.662 1.00 51.59 203 ALA A O 1
ATOM 1567 N N . ALA A 1 204 ? -3.548 14.668 -31.790 1.00 44.84 204 ALA A N 1
ATOM 1568 C CA . ALA A 1 204 ? -4.788 14.775 -32.566 1.00 44.84 204 ALA A CA 1
ATOM 1569 C C . ALA A 1 204 ? -5.086 13.618 -33.554 1.00 44.84 204 ALA A C 1
ATOM 1571 O O . ALA A 1 204 ? -6.058 13.694 -34.303 1.00 44.84 204 ALA A O 1
ATOM 1572 N N . GLY A 1 205 ? -4.275 12.555 -33.587 1.00 47.56 205 GLY A N 1
ATOM 1573 C CA . GLY A 1 205 ? -4.440 11.428 -34.519 1.00 47.56 205 GLY A CA 1
ATOM 1574 C C . GLY A 1 205 ? -4.482 10.039 -33.879 1.00 47.56 205 GLY A C 1
ATOM 1575 O O . GLY A 1 205 ? -4.734 9.059 -34.577 1.00 47.56 205 GLY A O 1
ATOM 1576 N N . ALA A 1 206 ? -4.236 9.930 -32.574 1.00 53.06 206 ALA A N 1
ATOM 1577 C CA . ALA A 1 206 ? -4.433 8.693 -31.835 1.00 53.06 206 ALA A CA 1
ATOM 1578 C C . ALA A 1 206 ? -5.708 8.852 -31.010 1.00 53.06 206 ALA A C 1
ATOM 1580 O O . ALA A 1 206 ? -5.914 9.891 -30.393 1.00 53.06 206 ALA A O 1
ATOM 1581 N N . GLU A 1 207 ? -6.576 7.844 -30.995 1.00 51.81 207 GLU A N 1
ATOM 1582 C CA . GLU A 1 207 ? -7.660 7.796 -30.018 1.00 51.81 207 GLU A CA 1
ATOM 1583 C C . GLU A 1 207 ? -7.018 7.725 -28.619 1.00 51.81 207 GLU A C 1
ATOM 1585 O O . GLU A 1 207 ? -6.681 6.646 -28.145 1.00 51.81 207 GLU A O 1
ATOM 1590 N N . ASP A 1 208 ? -6.787 8.880 -27.990 1.00 53.12 208 ASP A N 1
ATOM 1591 C CA . ASP A 1 208 ? -6.087 9.048 -26.699 1.00 53.12 208 ASP A CA 1
ATOM 1592 C C . ASP A 1 208 ? -6.778 8.281 -25.552 1.00 53.12 208 ASP A C 1
ATOM 1594 O O . ASP A 1 208 ? -6.189 7.910 -24.541 1.00 53.12 208 ASP A O 1
ATOM 1598 N N . TRP A 1 209 ? -8.048 7.935 -25.758 1.00 58.47 209 TRP A N 1
ATOM 1599 C CA . TRP A 1 209 ? -8.859 7.104 -24.869 1.00 58.47 209 TRP A CA 1
ATOM 1600 C C . TRP A 1 209 ? -8.542 5.602 -24.976 1.00 58.47 209 TRP A C 1
ATOM 1602 O O . TRP A 1 209 ? -8.958 4.816 -24.122 1.00 58.47 209 TRP A O 1
ATOM 1612 N N . VAL A 1 210 ? -7.837 5.173 -26.028 1.00 63.84 210 VAL A N 1
ATOM 1613 C CA . VAL A 1 210 ? -7.519 3.766 -26.289 1.00 63.84 210 VAL A CA 1
ATOM 1614 C C . VAL A 1 210 ? -6.148 3.434 -25.719 1.00 63.84 210 VAL A C 1
ATOM 1616 O O . VAL A 1 210 ? -5.113 3.494 -26.385 1.00 63.84 210 VAL A O 1
ATOM 1619 N N . LEU A 1 211 ? -6.157 2.999 -24.462 1.00 68.44 211 LEU A N 1
ATOM 1620 C CA . LEU A 1 211 ? -4.978 2.454 -23.800 1.00 68.44 211 LEU A CA 1
ATOM 1621 C C . LEU A 1 211 ? -4.578 1.121 -24.451 1.00 68.44 211 LEU A C 1
ATOM 1623 O O . LEU A 1 211 ? -5.281 0.116 -24.331 1.00 68.44 211 LEU A O 1
ATOM 1627 N N . ARG A 1 212 ? -3.424 1.094 -25.127 1.00 74.81 212 ARG A N 1
ATOM 1628 C CA . ARG A 1 212 ? -2.856 -0.133 -25.708 1.00 74.81 212 ARG A CA 1
ATOM 1629 C C . ARG A 1 212 ? -1.873 -0.782 -24.727 1.00 74.81 212 ARG A C 1
ATOM 1631 O O . ARG A 1 212 ? -0.900 -0.132 -24.341 1.00 74.81 212 ARG A O 1
ATOM 1638 N N . PRO A 1 213 ? -2.072 -2.053 -24.331 1.00 81.69 213 PRO A N 1
ATOM 1639 C CA . PRO A 1 213 ? -1.147 -2.740 -23.434 1.00 81.69 213 PRO A CA 1
ATOM 1640 C C . PRO A 1 213 ? 0.267 -2.826 -24.025 1.00 81.69 213 PRO A C 1
ATOM 1642 O O . PRO A 1 213 ? 0.475 -3.414 -25.084 1.00 81.69 213 PRO A O 1
ATOM 1645 N N . GLY A 1 214 ? 1.248 -2.248 -23.330 1.00 83.81 214 GLY A N 1
ATOM 1646 C CA . GLY A 1 214 ? 2.669 -2.413 -23.642 1.00 83.81 214 GLY A CA 1
ATOM 1647 C C . GLY A 1 214 ? 3.318 -3.583 -22.884 1.00 83.81 214 GLY A C 1
ATOM 1648 O O . GLY A 1 214 ? 2.669 -4.245 -22.069 1.00 83.81 214 GLY A O 1
ATOM 1649 N N . PRO A 1 215 ? 4.636 -3.805 -23.047 1.00 87.50 215 PRO A N 1
ATOM 1650 C CA . PRO A 1 215 ? 5.363 -4.857 -22.326 1.00 87.50 215 PRO A CA 1
ATOM 1651 C C . PRO A 1 215 ? 5.243 -4.765 -20.795 1.00 87.50 215 PRO A C 1
ATOM 1653 O O . PRO A 1 215 ? 5.239 -5.786 -20.108 1.00 87.50 215 PRO A O 1
ATOM 1656 N N . GLY A 1 216 ? 5.128 -3.547 -20.250 1.00 88.12 216 GLY A N 1
ATOM 1657 C CA . GLY A 1 216 ? 4.872 -3.317 -18.825 1.00 88.12 216 GLY A CA 1
ATOM 1658 C C . GLY A 1 216 ? 3.484 -3.777 -18.376 1.00 88.12 216 GLY A C 1
ATOM 1659 O O . GLY A 1 216 ? 3.369 -4.430 -17.341 1.00 88.12 216 GLY A O 1
ATOM 1660 N N . ALA A 1 217 ? 2.450 -3.526 -19.184 1.00 90.00 217 ALA A N 1
ATOM 1661 C CA . ALA A 1 217 ? 1.100 -4.019 -18.916 1.00 90.00 217 ALA A CA 1
ATOM 1662 C C . ALA A 1 217 ? 1.054 -5.555 -18.944 1.00 90.00 217 ALA A C 1
ATOM 1664 O O . ALA A 1 217 ? 0.412 -6.169 -18.096 1.00 90.00 217 ALA A O 1
ATOM 1665 N N . GLU A 1 218 ? 1.810 -6.188 -19.846 1.00 92.69 218 GLU A N 1
ATOM 1666 C CA . GLU A 1 218 ? 1.941 -7.647 -19.894 1.00 92.69 218 GLU A CA 1
ATOM 1667 C C . GLU A 1 218 ? 2.647 -8.236 -18.665 1.00 92.69 218 GLU A C 1
ATOM 1669 O O . GLU A 1 218 ? 2.243 -9.291 -18.170 1.00 92.69 218 GLU A O 1
ATOM 1674 N N . ARG A 1 219 ? 3.678 -7.560 -18.134 1.00 94.69 219 ARG A N 1
ATOM 1675 C CA . ARG A 1 219 ? 4.286 -7.927 -16.840 1.00 94.69 219 ARG A CA 1
ATOM 1676 C C . ARG A 1 219 ? 3.247 -7.855 -15.725 1.00 94.69 219 ARG A C 1
ATOM 1678 O O . ARG A 1 219 ? 3.010 -8.851 -15.044 1.00 94.69 219 ARG A O 1
ATOM 1685 N N . LEU A 1 220 ? 2.564 -6.718 -15.607 1.00 94.31 220 LEU A N 1
ATOM 1686 C CA . LEU A 1 220 ? 1.549 -6.513 -14.579 1.00 94.31 220 LEU A CA 1
ATOM 1687 C C . LEU A 1 220 ? 0.430 -7.557 -14.664 1.00 94.31 220 LEU A C 1
ATOM 1689 O O . LEU A 1 220 ? 0.046 -8.120 -13.644 1.00 94.31 220 LEU A O 1
ATOM 1693 N N . ARG A 1 221 ? -0.048 -7.873 -15.873 1.00 94.25 221 ARG A N 1
ATOM 1694 C CA . ARG A 1 221 ? -1.055 -8.916 -16.107 1.00 94.25 221 ARG A CA 1
ATOM 1695 C C . ARG A 1 221 ? -0.602 -10.267 -15.561 1.00 94.25 221 ARG A C 1
ATOM 1697 O O . ARG A 1 221 ? -1.349 -10.893 -14.815 1.00 94.25 221 ARG A O 1
ATOM 1704 N N . ARG A 1 222 ? 0.631 -10.695 -15.863 1.00 95.69 222 ARG A N 1
ATOM 1705 C CA . ARG A 1 222 ? 1.183 -11.949 -15.320 1.00 95.69 222 ARG A CA 1
ATOM 1706 C C . ARG A 1 222 ? 1.270 -11.929 -13.800 1.00 95.69 222 ARG A C 1
ATOM 1708 O O . ARG A 1 222 ? 0.958 -12.936 -13.168 1.00 95.69 222 ARG A O 1
ATOM 1715 N N . LEU A 1 223 ? 1.681 -10.806 -13.208 1.00 95.62 223 LEU A N 1
ATOM 1716 C CA . LEU A 1 223 ? 1.706 -10.662 -11.755 1.00 95.62 223 LEU A CA 1
ATOM 1717 C C . LEU A 1 223 ? 0.296 -10.789 -11.161 1.00 95.62 223 LEU A C 1
ATOM 1719 O O . LEU A 1 223 ? 0.107 -11.559 -10.222 1.00 95.62 223 LEU A O 1
ATOM 1723 N N . MET A 1 224 ? -0.690 -10.093 -11.730 1.00 94.06 224 MET A N 1
ATOM 1724 C CA . MET A 1 224 ? -2.086 -10.163 -11.290 1.00 94.06 224 MET A CA 1
ATOM 1725 C C . MET A 1 224 ? -2.656 -11.572 -11.416 1.00 94.06 224 MET A C 1
ATOM 1727 O O . MET A 1 224 ? -3.280 -12.054 -10.475 1.00 94.06 224 MET A O 1
ATOM 1731 N N . ASP A 1 225 ? -2.392 -12.263 -12.527 1.00 93.88 225 ASP A N 1
ATOM 1732 C CA . ASP A 1 225 ? -2.812 -13.651 -12.711 1.00 93.88 225 ASP A CA 1
ATOM 1733 C C . ASP A 1 225 ? -2.202 -14.558 -11.630 1.00 93.88 225 ASP A C 1
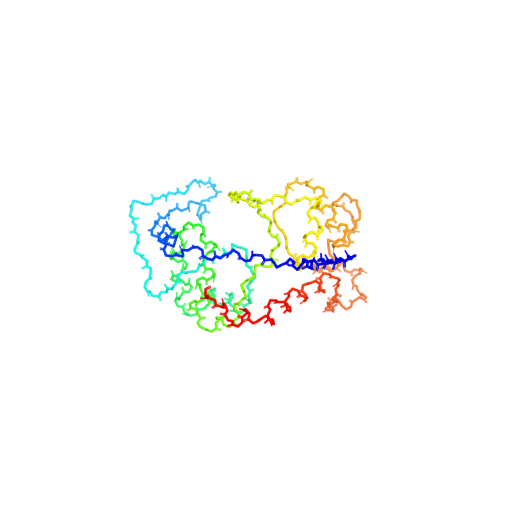ATOM 1735 O O . ASP A 1 225 ? -2.916 -15.374 -11.050 1.00 93.88 225 ASP A O 1
ATOM 1739 N N . ARG A 1 226 ? -0.914 -14.385 -11.289 1.00 92.94 226 ARG A N 1
ATOM 1740 C CA . ARG A 1 226 ? -0.282 -15.132 -10.186 1.00 92.94 226 ARG A CA 1
ATOM 1741 C C . ARG A 1 226 ? -0.904 -14.815 -8.830 1.00 92.94 226 ARG A C 1
ATOM 1743 O O . ARG A 1 226 ? -1.041 -15.721 -8.018 1.00 92.94 226 ARG A O 1
ATOM 1750 N N . ILE A 1 227 ? -1.241 -13.554 -8.569 1.00 91.88 227 ILE A N 1
ATOM 1751 C CA . ILE A 1 227 ? -1.822 -13.137 -7.291 1.00 91.88 227 ILE A CA 1
ATOM 1752 C C . ILE A 1 227 ? -3.245 -13.682 -7.178 1.00 91.88 227 ILE A C 1
ATOM 1754 O O . ILE A 1 227 ? -3.511 -14.492 -6.296 1.00 91.88 227 ILE A O 1
ATOM 1758 N N . VAL A 1 228 ? -4.135 -13.291 -8.088 1.00 88.94 228 VAL A N 1
ATOM 1759 C CA . VAL A 1 228 ? -5.588 -13.484 -7.966 1.00 88.94 228 VAL A CA 1
ATOM 1760 C C . VAL A 1 228 ? -6.018 -14.919 -8.269 1.00 88.94 228 VAL A C 1
ATOM 1762 O O . VAL A 1 228 ? -6.958 -15.413 -7.654 1.00 88.94 228 VAL A O 1
ATOM 1765 N N . ARG A 1 229 ? -5.332 -15.628 -9.178 1.00 87.25 229 ARG A N 1
ATOM 1766 C CA . ARG A 1 229 ? -5.674 -17.028 -9.502 1.00 87.25 229 ARG A CA 1
ATOM 1767 C C . ARG A 1 229 ? -5.010 -18.046 -8.577 1.00 87.25 229 ARG A C 1
ATOM 1769 O O . ARG A 1 229 ? -5.221 -19.244 -8.748 1.00 87.25 229 ARG A O 1
ATOM 1776 N N . SER A 1 230 ? -4.179 -17.606 -7.634 1.00 84.88 230 SER A N 1
ATOM 1777 C CA . SER A 1 230 ? -3.570 -18.524 -6.676 1.00 84.88 230 SER A CA 1
ATOM 1778 C C . SER A 1 230 ? -4.608 -19.052 -5.687 1.00 84.88 230 SER A C 1
ATOM 1780 O O . SER A 1 230 ? -5.454 -18.308 -5.197 1.00 84.88 230 SER A O 1
ATOM 1782 N N . GLU A 1 231 ? -4.481 -20.316 -5.283 1.00 80.31 231 GLU A N 1
ATOM 1783 C CA . GLU A 1 231 ? -5.253 -20.850 -4.150 1.00 80.31 231 GLU A CA 1
ATOM 1784 C C . GLU A 1 231 ? -5.007 -20.046 -2.863 1.00 80.31 231 GLU A C 1
ATOM 1786 O O . GLU A 1 231 ? -5.861 -19.976 -1.979 1.00 80.31 231 GLU A O 1
ATOM 1791 N N . ALA A 1 232 ? -3.834 -19.413 -2.757 1.00 78.06 232 ALA A N 1
ATOM 1792 C CA . ALA A 1 232 ? -3.480 -18.541 -1.650 1.00 78.06 232 ALA A CA 1
ATOM 1793 C C . ALA A 1 232 ? -4.367 -17.288 -1.576 1.00 78.06 232 ALA A C 1
ATOM 1795 O O . ALA A 1 232 ? -4.622 -16.829 -0.465 1.00 78.06 232 ALA A O 1
ATOM 1796 N N . PHE A 1 233 ? -4.864 -16.768 -2.702 1.00 83.81 233 PHE A N 1
ATOM 1797 C CA . PHE A 1 233 ? -5.767 -15.616 -2.720 1.00 83.81 233 PHE A CA 1
ATOM 1798 C C . PHE A 1 233 ? -7.054 -15.912 -1.953 1.00 83.81 233 PHE A C 1
ATOM 1800 O O . PHE A 1 233 ? -7.360 -15.220 -0.992 1.00 83.81 233 PHE A O 1
ATOM 1807 N N . ALA A 1 234 ? -7.741 -17.006 -2.281 1.00 80.31 234 ALA A N 1
ATOM 1808 C CA . ALA A 1 234 ? -8.963 -17.392 -1.576 1.00 80.31 234 ALA A CA 1
ATOM 1809 C C . ALA A 1 234 ? -8.700 -17.816 -0.117 1.00 80.31 234 ALA A C 1
ATOM 1811 O O . ALA A 1 234 ? -9.528 -17.601 0.765 1.00 80.31 234 ALA A O 1
ATOM 1812 N N . ASN A 1 235 ? -7.541 -18.424 0.161 1.00 81.75 235 ASN A N 1
ATOM 1813 C CA . ASN A 1 235 ? -7.305 -19.083 1.446 1.00 81.75 235 ASN A CA 1
ATOM 1814 C C . ASN A 1 235 ? -6.539 -18.253 2.482 1.00 81.75 235 ASN A C 1
ATOM 1816 O O . ASN A 1 235 ? -6.529 -18.657 3.648 1.00 81.75 235 ASN A O 1
ATOM 1820 N N . ARG A 1 236 ? -5.898 -17.136 2.109 1.00 83.44 236 ARG A N 1
ATOM 1821 C CA . ARG A 1 236 ? -5.029 -16.339 3.004 1.00 83.44 236 ARG A CA 1
ATOM 1822 C C . ARG A 1 236 ? -5.509 -14.908 3.256 1.00 83.44 236 ARG A C 1
ATOM 1824 O O . ARG A 1 236 ? -4.784 -14.136 3.878 1.00 83.44 236 ARG A O 1
ATOM 1831 N N . GLN A 1 237 ? -6.707 -14.545 2.809 1.00 88.94 237 GLN A N 1
ATOM 1832 C CA . GLN A 1 237 ? -7.294 -13.234 3.093 1.00 88.94 237 GLN A CA 1
ATOM 1833 C C . GLN A 1 237 ? -7.415 -13.005 4.596 1.00 88.94 237 GLN A C 1
ATOM 1835 O O . GLN A 1 237 ? -8.089 -13.768 5.286 1.00 88.94 237 GLN A O 1
ATOM 1840 N N . CYS A 1 238 ? -6.756 -11.953 5.089 1.00 89.19 238 CYS A N 1
ATOM 1841 C CA . CYS A 1 238 ? -6.849 -11.521 6.484 1.00 89.19 238 CYS A CA 1
ATOM 1842 C C . CYS A 1 238 ? -6.500 -12.620 7.508 1.00 89.19 238 CYS A C 1
ATOM 1844 O O . CYS A 1 238 ? -7.112 -12.694 8.583 1.00 89.19 238 CYS A O 1
ATOM 1846 N N . LYS A 1 239 ? -5.521 -13.472 7.172 1.00 79.88 239 LYS A N 1
ATOM 1847 C CA . LYS A 1 239 ? -4.995 -14.542 8.033 1.00 79.88 239 LYS A CA 1
ATOM 1848 C C . LYS A 1 239 ? -3.542 -14.318 8.410 1.00 79.88 239 LYS A C 1
ATOM 1850 O O . LYS A 1 239 ? -2.756 -13.950 7.510 1.00 79.88 239 LYS A O 1
#

pLDDT: mean 77.79, std 23.02, range [20.58, 97.06]

InterPro domains:
  IPR003406 Glycosyl transferase, family 14 [PF02485] (24-149)
  IPR044610 Beta-glucuronosyltransferase GlcAT14A/B/C [PTHR45719] (23-238)

Foldseek 3Di:
DDDDDDDPDDDPPDDDDDPDDDPPVVVQVFQFWFWAFVVVPPPDGDDIDTDPGTDDDDPLFDWDFADLQADDDPVLVCCLPVNPDCLNVVLVVSLNGTPPSSGISSLRSQQRPVVNLLVDFRDRLEAFAADVVGDPGTDADAPVCLVVRVVLLRLHYDDHDPPGCVVVVCQVPPQPDPDDDDDDDDDSHPADDDDPPPPPVVVVPDPSVDDDDDPSNVSNVVNCCCGCVDPCSRVVRSD

Sequence (239 aa):
MSCTYSRRCRATSTSSSTPAASAGRSEGQRAQPLIVDPGLYASKKQDIFYASGRRELPTAFRLYTGSAWVALTRDFTEYVVWGWDNLPRTLLMYYANFVSSPEGYFQTVVCNAPRFVPTVANHDLHHIQWDVPPRQHPHALTLGDMDRMVRSDAPFARKFARDDPVLDAIDAQLLGGRGGNGTAAGMFVAGGWCGESGDCEGAAGAEDWVLRPGPGAERLRRLMDRIVRSEAFANRQCK

Secondary structure (DSSP, 8-state):
----------------PPP---HHHHHHHHHSEEEE-GGGT-SS--PPEEEEEEPPPPSSS------S-----HHHHHHHHH-SSSHHHHHHHHHTTSTTGGGTHHHHHHHT-TTTGGG--S--SEEE---SS--SS---B-GGGHHHHHHT--SEEE-B-TT-HHHHHHHHHTS----SSSSSSS-SSS-----TT---TTTTTS-TT-----HHHHHHHHHHHHHHTSHHHHHHTT-

Radius of gyration: 23.19 Å; chains: 1; bounding box: 53×79×65 Å